Protein AF-A0A9X4D2X8-F1 (afdb_monomer_lite)

Foldseek 3Di:
DDVCVLCVVVVVLVVCLVVVCVVVVVVDDVVVVVVVVVVSVVVNVVVVVVVVVVVCVVVVLLVQLLVLLVQLLVLLVLLCLVVQLLVLVLVLLCCVLPPPHVVCNVVSVVSNVVSVVSNVVSVVSNVVSLVSNLVSCPPPPLNVLSVVLVVLVVVLVVLVVVLVVCCVPPSDDSVVSVVSSVVSVVSVVVSSVSSNVSSVVVSVVSVVVVPD

Secondary structure (DSSP, 8-state):
--HHHHHHHHHHHHHHHHHHHHHHHTTT-HHHHHHHHHHHHHHHHHHHHHHHHHHHHHHHHHHHHHHHHHHHHHHHHHGGGHHHHHHHHHHHHHHHH-SS-GGGHHHHHHHHHHHHHHHHHHHHHHHHHHHHHHHHHTTSGGGHHHHHHHHHHHHHHHHHHHHHHHHHHH---HHHHHHHHHHHHHHHHHHHHHHHHHHHHHHHHHHHGGG-

Sequence (212 aa):
MKLDFVYGVGCTLLFAVGVLISPVLIKGDSSAFFNAIGSIANVATAVVAFAALRAWKPQFRQAKLSSALDELAVAADELKVIKKHLPDMYNYYRSKFGKDDRGLLAEHEGKFLESGSQWHEAYARYSQALKTVRIYLSGCQEAERLDSLEDIMRIYLIENVGFLNVVDSNSPGSAEVGLLLGEMNVKLRGALKDINEAILELRESAASFKLR

pLDDT: mean 72.77, std 11.76, range [37.66, 91.88]

Radius of gyration: 31.27 Å; chains: 1; bounding box: 66×30×92 Å

Organism: NCBI:txid2219225

Structure (mmCIF, N/CA/C/O backbone):
data_AF-A0A9X4D2X8-F1
#
_entry.id   AF-A0A9X4D2X8-F1
#
loop_
_atom_site.group_PDB
_atom_site.id
_atom_site.type_symbol
_atom_site.label_atom_id
_atom_site.label_alt_id
_atom_site.label_comp_id
_atom_site.label_asym_id
_atom_site.label_entity_id
_atom_site.label_seq_id
_atom_site.pdbx_PDB_ins_code
_atom_site.Cartn_x
_atom_site.Cartn_y
_atom_site.Cartn_z
_atom_site.occupancy
_atom_site.B_iso_or_equiv
_atom_site.auth_seq_id
_atom_site.auth_comp_id
_atom_site.auth_asym_id
_atom_site.auth_atom_id
_atom_site.pdbx_PDB_model_num
ATOM 1 N N . MET A 1 1 ? 20.381 8.779 -25.350 1.00 47.88 1 MET A N 1
ATOM 2 C CA . MET A 1 1 ? 21.555 8.212 -26.053 1.00 47.88 1 MET A CA 1
ATOM 3 C C . MET A 1 1 ? 21.442 8.683 -27.494 1.00 47.88 1 MET A C 1
ATOM 5 O O . MET A 1 1 ? 20.450 8.358 -28.129 1.00 47.88 1 MET A O 1
ATOM 9 N N . LYS A 1 2 ? 22.303 9.616 -27.916 1.00 44.50 2 LYS A N 1
ATOM 10 C CA . LYS A 1 2 ? 22.079 10.438 -29.118 1.00 44.50 2 LYS A CA 1
ATOM 11 C C . LYS A 1 2 ? 22.101 9.562 -30.376 1.00 44.50 2 LYS A C 1
ATOM 13 O O . LYS A 1 2 ? 22.954 8.678 -30.458 1.00 44.50 2 LYS A O 1
ATOM 18 N N . LEU A 1 3 ? 21.189 9.806 -31.326 1.00 51.25 3 LEU A N 1
ATOM 19 C CA . LEU A 1 3 ? 21.165 9.150 -32.647 1.00 51.25 3 LEU A CA 1
ATOM 20 C C . LEU A 1 3 ? 22.562 9.118 -33.294 1.00 51.25 3 LEU A C 1
ATOM 22 O O . LEU A 1 3 ? 22.907 8.157 -33.974 1.00 51.25 3 LEU A O 1
ATOM 26 N N . ASP A 1 4 ? 23.384 10.119 -32.988 1.00 50.78 4 ASP A N 1
ATOM 27 C CA . ASP A 1 4 ? 24.793 10.262 -33.351 1.00 50.78 4 ASP A CA 1
ATOM 28 C C . ASP A 1 4 ? 25.651 9.017 -33.067 1.00 50.78 4 ASP A C 1
ATOM 30 O O . ASP A 1 4 ? 26.561 8.723 -33.833 1.00 50.78 4 ASP A O 1
ATOM 34 N N . PHE A 1 5 ? 25.370 8.248 -32.006 1.00 61.31 5 PHE A N 1
ATOM 35 C CA . PHE A 1 5 ? 26.117 7.017 -31.711 1.00 61.31 5 PHE A CA 1
ATOM 36 C C . PHE A 1 5 ? 25.729 5.875 -32.655 1.00 61.31 5 PHE A C 1
ATOM 38 O O . PHE A 1 5 ? 26.594 5.138 -33.118 1.00 61.31 5 PHE A O 1
ATOM 45 N N . VAL A 1 6 ? 24.439 5.739 -32.972 1.00 57.66 6 VAL A N 1
ATOM 46 C CA . VAL A 1 6 ? 23.944 4.710 -33.900 1.00 57.66 6 VAL A CA 1
ATOM 47 C C . VAL A 1 6 ? 24.392 5.031 -35.325 1.00 57.66 6 VAL A C 1
ATOM 49 O O . VAL A 1 6 ? 24.893 4.144 -36.014 1.00 57.66 6 VAL A O 1
ATOM 52 N N . TYR A 1 7 ? 24.311 6.300 -35.737 1.00 58.56 7 TYR A N 1
ATOM 53 C CA . TYR A 1 7 ? 24.872 6.753 -37.010 1.00 58.56 7 TYR A CA 1
ATOM 54 C C . TYR A 1 7 ? 26.395 6.627 -37.038 1.00 58.56 7 TYR A C 1
ATOM 56 O O . TYR A 1 7 ? 26.940 6.154 -38.025 1.00 58.56 7 TYR A O 1
ATOM 64 N N . GLY A 1 8 ? 27.088 6.968 -35.950 1.00 66.75 8 GLY A N 1
ATOM 65 C CA . GLY A 1 8 ? 28.540 6.836 -35.848 1.00 66.75 8 GLY A CA 1
ATOM 66 C C . GLY A 1 8 ? 29.003 5.389 -35.997 1.00 66.75 8 GLY A C 1
ATOM 67 O O . GLY A 1 8 ? 29.854 5.096 -36.834 1.00 66.75 8 GLY A O 1
ATOM 68 N N . VAL A 1 9 ? 28.402 4.459 -35.251 1.00 67.00 9 VAL A N 1
ATOM 69 C CA . VAL A 1 9 ? 28.716 3.025 -35.347 1.00 67.00 9 VAL A CA 1
ATOM 70 C C . VAL A 1 9 ? 28.330 2.469 -36.721 1.00 67.00 9 VAL A C 1
ATOM 72 O O . VAL A 1 9 ? 29.133 1.762 -37.328 1.00 67.00 9 VAL A O 1
ATOM 75 N N . GLY A 1 10 ? 27.161 2.838 -37.255 1.00 62.75 10 GLY A N 1
ATOM 76 C CA . GLY A 1 10 ? 26.711 2.421 -38.586 1.00 62.75 10 GLY A CA 1
ATOM 77 C C . GLY A 1 10 ? 27.634 2.902 -39.711 1.00 62.75 10 GLY A C 1
ATOM 78 O O . GLY A 1 10 ? 28.065 2.101 -40.538 1.00 62.75 10 GLY A O 1
ATOM 79 N N . CYS A 1 11 ? 28.010 4.182 -39.710 1.00 62.44 11 CYS A N 1
ATOM 80 C CA . CYS A 1 11 ? 28.906 4.766 -40.709 1.00 62.44 11 CYS A CA 1
ATOM 81 C C . CYS A 1 11 ? 30.330 4.203 -40.610 1.00 62.44 11 CYS A C 1
ATOM 83 O O . CYS A 1 11 ? 30.951 3.940 -41.637 1.00 62.44 11 CYS A O 1
ATOM 85 N N . THR A 1 12 ? 30.842 3.963 -39.398 1.00 63.66 12 THR A N 1
ATOM 86 C CA . THR A 1 12 ? 32.190 3.398 -39.204 1.00 63.66 12 THR A CA 1
ATOM 87 C C . THR A 1 12 ? 32.257 1.937 -39.661 1.00 63.66 12 THR A C 1
ATOM 89 O O . THR A 1 12 ? 33.236 1.533 -40.287 1.00 63.66 12 THR A O 1
ATOM 92 N N . LEU A 1 13 ? 31.195 1.155 -39.426 1.00 63.09 13 LEU A N 1
ATOM 93 C CA . LEU A 1 13 ? 31.070 -0.215 -39.935 1.00 63.09 13 LEU A CA 1
ATOM 94 C C . LEU A 1 13 ? 30.976 -0.244 -41.466 1.00 63.09 13 LEU A C 1
ATOM 96 O O . LEU A 1 13 ? 31.694 -1.015 -42.097 1.00 63.09 13 LEU A O 1
ATOM 100 N N . LEU A 1 14 ? 30.159 0.624 -42.073 1.00 61.44 14 LEU A N 1
ATOM 101 C CA . LEU A 1 14 ? 30.054 0.734 -43.535 1.00 61.44 14 LEU A CA 1
ATOM 102 C C . LEU A 1 14 ? 31.378 1.167 -44.183 1.00 61.44 14 LEU A C 1
ATOM 104 O O . LEU A 1 14 ? 31.751 0.651 -45.237 1.00 61.44 14 LEU A O 1
ATOM 108 N N . PHE A 1 15 ? 32.122 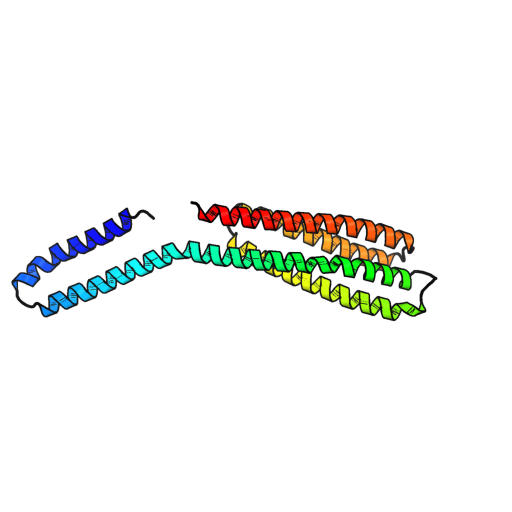2.068 -43.538 1.00 61.91 15 PHE A N 1
ATOM 109 C CA . PHE A 1 15 ? 33.435 2.502 -44.011 1.00 61.91 15 PHE A CA 1
ATOM 110 C C . PHE A 1 15 ? 34.484 1.382 -43.918 1.00 61.91 15 PHE A C 1
ATOM 112 O O . PHE A 1 15 ? 35.192 1.123 -44.890 1.00 61.91 15 PHE A O 1
ATOM 119 N N . ALA A 1 16 ? 34.546 0.657 -42.796 1.00 62.19 16 ALA A N 1
ATOM 120 C CA . ALA A 1 16 ? 35.452 -0.484 -42.632 1.00 62.19 16 ALA A CA 1
ATOM 121 C C . ALA A 1 16 ? 35.180 -1.598 -43.662 1.00 62.19 16 ALA A C 1
ATOM 123 O O . ALA A 1 16 ? 36.117 -2.199 -44.182 1.00 62.19 16 ALA A O 1
ATOM 124 N N . VAL A 1 17 ? 33.909 -1.818 -44.013 1.00 57.81 17 VAL A N 1
ATOM 125 C CA . VAL A 1 17 ? 33.464 -2.737 -45.075 1.00 57.81 17 VAL A CA 1
ATOM 126 C C . VAL A 1 17 ? 33.971 -2.289 -46.448 1.00 57.81 17 VAL A C 1
ATOM 128 O O . VAL A 1 17 ? 34.570 -3.089 -47.162 1.00 57.81 17 VAL A O 1
ATOM 131 N N . GLY A 1 18 ? 33.808 -1.013 -46.811 1.00 56.59 18 GLY A N 1
ATOM 132 C CA . GLY A 1 18 ? 34.301 -0.492 -48.094 1.00 56.59 18 GLY A CA 1
ATOM 133 C C . GLY A 1 18 ? 35.824 -0.595 -48.244 1.00 56.59 18 GLY A C 1
ATOM 134 O O . GLY A 1 18 ? 36.330 -0.948 -49.314 1.00 56.59 18 GLY A O 1
ATOM 135 N N . VAL A 1 19 ? 36.559 -0.355 -47.154 1.00 61.34 19 VAL A N 1
ATOM 136 C CA . VAL A 1 19 ? 38.029 -0.374 -47.143 1.00 61.34 19 VAL A CA 1
ATOM 137 C C . VAL A 1 19 ? 38.593 -1.800 -47.138 1.00 61.34 19 VAL A C 1
ATOM 139 O O . VAL A 1 19 ? 39.524 -2.084 -47.889 1.00 61.34 19 VAL A O 1
ATOM 142 N N . LEU A 1 20 ? 38.026 -2.722 -46.350 1.00 57.72 20 LEU A N 1
ATOM 143 C CA . LEU A 1 20 ? 38.531 -4.099 -46.240 1.00 57.72 20 LEU A CA 1
ATOM 144 C C . LEU A 1 20 ? 38.141 -4.998 -47.424 1.00 57.72 20 LEU A C 1
ATOM 146 O O . LEU A 1 20 ? 38.827 -5.985 -47.684 1.00 57.72 20 LEU A O 1
ATOM 150 N N . ILE A 1 21 ? 37.067 -4.674 -48.152 1.00 51.75 21 ILE A N 1
ATOM 151 C CA . ILE A 1 21 ? 36.516 -5.534 -49.217 1.00 51.75 21 ILE A CA 1
ATOM 152 C C . ILE A 1 21 ? 36.971 -5.111 -50.626 1.00 51.75 21 ILE A C 1
ATOM 154 O O . ILE A 1 21 ? 36.935 -5.922 -51.556 1.00 51.75 21 ILE A O 1
ATOM 158 N N . SER A 1 22 ? 37.501 -3.893 -50.783 1.00 56.78 22 SER A N 1
ATOM 159 C CA . SER A 1 22 ? 38.081 -3.414 -52.049 1.00 56.78 22 SER A CA 1
ATOM 160 C C . SER A 1 22 ? 39.138 -4.361 -52.659 1.00 56.78 22 SER A C 1
ATOM 162 O O . SER A 1 22 ? 39.112 -4.557 -53.872 1.00 56.78 22 SER A O 1
ATOM 164 N N . PRO A 1 23 ? 40.016 -5.035 -51.886 1.00 55.84 23 PRO A N 1
ATOM 165 C CA . PRO A 1 23 ? 40.979 -5.990 -52.449 1.00 55.84 23 PRO A CA 1
ATOM 166 C C . PRO A 1 23 ? 40.384 -7.365 -52.811 1.00 55.84 23 PRO A C 1
ATOM 168 O O . PRO A 1 23 ? 40.982 -8.098 -53.599 1.00 55.84 23 PRO A O 1
ATOM 171 N N . VAL A 1 24 ? 39.234 -7.742 -52.234 1.00 55.06 24 VAL A N 1
ATOM 172 C CA . VAL A 1 24 ? 38.617 -9.079 -52.383 1.00 55.06 24 VAL A CA 1
ATOM 173 C C . VAL A 1 24 ? 37.686 -9.137 -53.598 1.00 55.06 24 VAL A C 1
ATOM 175 O O . VAL A 1 24 ? 37.694 -10.126 -54.328 1.00 55.06 24 VAL A O 1
ATOM 178 N N . LEU A 1 25 ? 36.962 -8.049 -53.890 1.00 51.66 25 LEU A N 1
ATOM 179 C CA . LEU A 1 25 ? 36.113 -7.929 -55.087 1.00 51.66 25 LEU A CA 1
ATOM 180 C C . LEU A 1 25 ? 36.908 -7.997 -56.403 1.00 51.66 25 LEU A C 1
ATOM 182 O O . LEU A 1 25 ? 36.378 -8.441 -57.416 1.00 51.66 25 LEU A O 1
ATOM 186 N N . ILE A 1 26 ? 38.193 -7.628 -56.379 1.00 55.66 26 ILE A N 1
ATOM 187 C CA . ILE A 1 26 ? 39.085 -7.688 -57.549 1.00 55.66 26 ILE A CA 1
ATOM 188 C C . ILE A 1 26 ? 39.451 -9.145 -57.910 1.00 55.66 26 ILE A C 1
ATOM 190 O O . ILE A 1 26 ? 39.826 -9.416 -59.048 1.00 55.66 26 ILE A O 1
ATOM 194 N N . LYS A 1 27 ? 39.314 -10.105 -56.978 1.00 56.19 27 LYS A N 1
ATOM 195 C CA . LYS A 1 27 ? 39.704 -11.518 -57.174 1.00 56.19 27 LYS A CA 1
ATOM 196 C C . LYS A 1 27 ? 38.552 -12.491 -57.474 1.00 56.19 27 LYS A C 1
ATOM 198 O O . LYS A 1 27 ? 38.819 -13.668 -57.689 1.00 56.19 27 LYS A O 1
ATOM 203 N N . GLY A 1 28 ? 37.310 -12.011 -57.583 1.00 54.09 28 GLY A N 1
ATOM 204 C CA . GLY A 1 28 ? 36.260 -12.709 -58.340 1.00 54.09 28 GLY A CA 1
ATOM 205 C C . GLY A 1 28 ? 35.416 -13.773 -57.624 1.00 54.09 28 GLY A C 1
ATOM 206 O O . GLY A 1 28 ? 34.723 -14.511 -58.317 1.00 54.09 28 GLY A O 1
ATOM 207 N N . ASP A 1 29 ? 35.400 -13.852 -56.289 1.00 62.28 29 ASP A N 1
ATOM 208 C CA . ASP A 1 29 ? 34.481 -14.759 -55.575 1.00 62.28 29 ASP A CA 1
ATOM 209 C C . ASP A 1 29 ? 33.342 -13.992 -54.880 1.00 62.28 29 ASP A C 1
ATOM 211 O O . ASP A 1 29 ? 33.463 -13.477 -53.765 1.00 62.28 29 ASP A O 1
ATOM 215 N N . SER A 1 30 ? 32.213 -13.887 -55.581 1.00 60.19 30 SER A N 1
ATOM 216 C CA . SER A 1 30 ? 31.008 -13.179 -55.134 1.00 60.19 30 SER A CA 1
ATOM 217 C C . SER A 1 30 ? 30.271 -13.899 -53.998 1.00 60.19 30 SER A C 1
ATOM 219 O O . SER A 1 30 ? 29.538 -13.263 -53.241 1.00 60.19 30 SER A O 1
ATOM 221 N N . SER A 1 31 ? 30.487 -15.204 -53.819 1.00 61.59 31 SER A N 1
ATOM 222 C CA . SER A 1 31 ? 29.837 -15.987 -52.761 1.00 61.59 31 SER A CA 1
ATOM 223 C C . SER A 1 31 ? 30.393 -15.646 -51.371 1.00 61.59 31 SER A C 1
ATOM 225 O O . SER A 1 31 ? 29.637 -15.428 -50.420 1.00 61.59 31 SER A O 1
ATOM 227 N N . ALA A 1 32 ? 31.716 -15.484 -51.269 1.00 59.91 32 ALA A N 1
ATOM 228 C CA . ALA A 1 32 ? 32.394 -15.019 -50.062 1.00 59.91 32 ALA A CA 1
ATOM 229 C C . ALA A 1 32 ? 31.979 -13.584 -49.692 1.00 59.91 32 ALA A C 1
ATOM 231 O O . ALA A 1 32 ? 31.838 -13.260 -48.512 1.00 59.91 32 ALA A O 1
ATOM 232 N N . PHE A 1 33 ? 31.709 -12.747 -50.698 1.00 62.38 33 PHE A N 1
ATOM 233 C CA . PHE A 1 33 ? 31.221 -11.379 -50.527 1.00 62.38 33 PHE A CA 1
ATOM 234 C C . PHE A 1 33 ? 29.827 -11.327 -49.883 1.00 62.38 33 PHE A C 1
ATOM 236 O O . PHE A 1 33 ? 29.647 -10.648 -48.870 1.00 62.38 33 PHE A O 1
ATOM 243 N N . PHE A 1 34 ? 28.855 -12.083 -50.404 1.00 61.38 34 PHE A N 1
ATOM 244 C CA . PHE A 1 34 ? 27.507 -12.120 -49.822 1.00 61.38 34 PHE A CA 1
ATOM 245 C C . PHE A 1 34 ? 27.490 -12.737 -48.415 1.00 61.38 34 PHE A C 1
ATOM 247 O O . PHE A 1 34 ? 26.772 -12.242 -47.546 1.00 61.38 34 PHE A O 1
ATOM 254 N N . ASN A 1 35 ? 28.331 -13.741 -48.145 1.00 61.78 35 ASN A N 1
ATOM 255 C CA . ASN A 1 35 ? 28.470 -14.321 -46.804 1.00 61.78 35 ASN A CA 1
ATOM 256 C C . ASN A 1 35 ? 29.119 -13.358 -45.797 1.00 61.78 35 ASN A C 1
ATOM 258 O O . ASN A 1 35 ? 28.689 -13.293 -44.640 1.00 61.78 35 ASN A O 1
ATOM 262 N N . ALA A 1 36 ? 30.117 -12.576 -46.220 1.00 62.00 36 ALA A N 1
ATOM 263 C CA . ALA A 1 36 ? 30.729 -11.545 -45.383 1.00 62.00 36 ALA A CA 1
ATOM 264 C C . ALA A 1 36 ? 29.730 -10.422 -45.059 1.00 62.00 36 ALA A C 1
ATOM 266 O O . ALA A 1 36 ? 29.603 -10.030 -43.899 1.00 62.00 36 ALA A O 1
ATOM 267 N N . ILE A 1 37 ? 28.955 -9.964 -46.049 1.00 64.12 37 ILE A N 1
ATOM 268 C CA . ILE A 1 37 ? 27.889 -8.973 -45.840 1.00 64.12 37 ILE A CA 1
ATOM 269 C C . ILE A 1 37 ? 26.802 -9.521 -44.913 1.00 64.12 37 ILE A C 1
ATOM 271 O O . ILE A 1 37 ? 26.410 -8.828 -43.978 1.00 64.12 37 ILE A O 1
ATOM 275 N N . GLY A 1 38 ? 26.347 -10.761 -45.114 1.00 57.78 38 GLY A N 1
ATOM 276 C CA . GLY A 1 38 ? 25.350 -11.399 -44.250 1.00 57.78 38 GLY A CA 1
ATOM 277 C C . GLY A 1 38 ? 25.824 -11.544 -42.800 1.00 57.78 38 GLY A C 1
ATOM 278 O O . GLY A 1 38 ? 25.078 -11.259 -41.864 1.00 57.78 38 GLY A O 1
ATOM 279 N N . SER A 1 39 ? 27.095 -11.903 -42.600 1.00 63.12 39 SER A N 1
ATOM 280 C CA . SER A 1 39 ? 27.694 -12.008 -41.262 1.00 63.12 39 SER A CA 1
ATOM 281 C C . SER A 1 39 ? 27.778 -10.648 -40.564 1.00 63.12 39 SER A C 1
ATOM 283 O O . SER A 1 39 ? 27.469 -10.536 -39.379 1.00 63.12 39 SER A O 1
ATOM 285 N N . ILE A 1 40 ? 28.131 -9.591 -41.298 1.00 63.00 40 ILE A N 1
ATOM 286 C CA . ILE A 1 40 ? 28.220 -8.225 -40.765 1.00 63.00 40 ILE A CA 1
ATOM 287 C C . ILE A 1 40 ? 26.832 -7.636 -40.507 1.00 63.00 40 ILE A C 1
ATOM 289 O O . ILE A 1 40 ? 26.635 -6.979 -39.486 1.00 63.00 40 ILE A O 1
ATOM 293 N N . ALA A 1 41 ? 25.856 -7.920 -41.372 1.00 64.44 41 ALA A N 1
ATOM 294 C CA . ALA A 1 41 ? 24.462 -7.560 -41.151 1.00 64.44 41 ALA A CA 1
ATOM 295 C C . ALA A 1 41 ? 23.944 -8.185 -39.849 1.00 64.44 41 ALA A C 1
ATOM 297 O O . ALA A 1 41 ? 23.393 -7.470 -39.021 1.00 64.44 41 ALA A O 1
ATOM 298 N N . ASN A 1 42 ? 24.227 -9.466 -39.595 1.00 64.19 42 ASN A N 1
ATOM 299 C CA . ASN A 1 42 ? 23.854 -10.127 -38.340 1.00 64.19 42 ASN A CA 1
ATOM 300 C C . ASN A 1 42 ? 24.510 -9.483 -37.106 1.00 64.19 42 ASN A C 1
ATOM 302 O O . ASN A 1 42 ? 23.842 -9.289 -36.089 1.00 64.19 42 ASN A O 1
ATOM 306 N N . VAL A 1 43 ? 25.791 -9.104 -37.185 1.00 68.06 43 VAL A N 1
ATOM 307 C CA . VAL A 1 43 ? 26.481 -8.392 -36.092 1.00 68.06 43 VAL A CA 1
ATOM 308 C C . VAL A 1 43 ? 25.874 -7.004 -35.870 1.00 68.06 43 VAL A C 1
ATOM 310 O O . VAL A 1 43 ? 25.621 -6.620 -34.728 1.00 68.06 43 VAL A O 1
ATOM 313 N N . ALA A 1 44 ? 25.572 -6.264 -36.939 1.00 63.19 44 ALA A N 1
ATOM 314 C CA . ALA A 1 44 ? 24.914 -4.965 -36.852 1.00 63.19 44 ALA A CA 1
ATOM 315 C C . ALA A 1 44 ? 23.510 -5.085 -36.237 1.00 63.19 44 ALA A C 1
ATOM 317 O O . ALA A 1 44 ? 23.174 -4.328 -35.326 1.00 63.19 44 ALA A O 1
ATOM 318 N N . THR A 1 45 ? 22.717 -6.077 -36.651 1.00 65.62 45 THR A N 1
ATOM 319 C CA . THR A 1 45 ? 21.404 -6.370 -36.065 1.00 65.62 45 THR A CA 1
ATOM 320 C C . THR A 1 45 ? 21.520 -6.740 -34.588 1.00 65.62 45 THR A C 1
ATOM 322 O O . THR A 1 45 ? 20.716 -6.268 -33.791 1.00 65.62 45 THR A O 1
ATOM 325 N N . ALA A 1 46 ? 22.540 -7.505 -34.186 1.00 65.06 46 ALA A N 1
ATOM 326 C CA . ALA A 1 46 ? 22.778 -7.839 -32.782 1.00 65.06 46 ALA A CA 1
ATOM 327 C C . ALA A 1 46 ? 23.131 -6.601 -31.935 1.00 65.06 46 ALA A C 1
ATOM 329 O O . ALA A 1 46 ? 22.614 -6.440 -30.829 1.00 65.06 46 ALA A O 1
ATOM 330 N N . VAL A 1 47 ? 23.955 -5.686 -32.458 1.00 68.62 47 VAL A N 1
ATOM 331 C CA . VAL A 1 47 ? 24.298 -4.422 -31.782 1.00 68.62 47 VAL A CA 1
ATOM 332 C C . VAL A 1 47 ? 23.081 -3.501 -31.677 1.00 68.62 47 VAL A C 1
ATOM 334 O O . VAL A 1 47 ? 22.843 -2.921 -30.616 1.00 68.62 47 VAL A O 1
ATOM 337 N N . VAL A 1 48 ? 22.276 -3.395 -32.738 1.00 69.19 48 VAL A N 1
ATOM 338 C CA . VAL A 1 48 ? 21.025 -2.621 -32.733 1.00 69.19 48 VAL A CA 1
ATOM 339 C C . VAL A 1 48 ? 20.010 -3.233 -31.771 1.00 69.19 48 VAL A C 1
ATOM 341 O O . VAL A 1 48 ? 19.405 -2.498 -30.999 1.00 69.19 48 VAL A O 1
ATOM 344 N N . ALA A 1 49 ? 19.868 -4.560 -31.740 1.00 67.69 49 ALA A N 1
ATOM 345 C CA . ALA A 1 49 ? 19.006 -5.253 -30.786 1.00 67.69 49 ALA A CA 1
ATOM 346 C C . ALA A 1 49 ? 19.465 -5.008 -29.343 1.00 67.69 49 ALA A C 1
ATOM 348 O O . ALA A 1 49 ? 18.649 -4.700 -28.479 1.00 67.69 49 ALA A O 1
ATOM 349 N N . PHE A 1 50 ? 20.772 -5.056 -29.076 1.00 71.12 50 PHE A N 1
ATOM 350 C CA . PHE A 1 50 ? 21.316 -4.743 -27.757 1.00 71.12 50 PHE A CA 1
ATOM 351 C C . PHE A 1 50 ? 21.076 -3.278 -27.360 1.00 71.12 50 PHE A C 1
ATOM 353 O O . PHE A 1 50 ? 20.692 -2.994 -26.224 1.00 71.12 50 PHE A O 1
ATOM 360 N N . ALA A 1 51 ? 21.254 -2.340 -28.294 1.00 66.56 51 ALA A N 1
ATOM 361 C CA . ALA A 1 51 ? 20.961 -0.926 -28.076 1.00 66.56 51 ALA A CA 1
ATOM 362 C C . ALA A 1 51 ? 19.461 -0.685 -27.832 1.00 66.56 51 ALA A C 1
ATOM 364 O O . ALA A 1 51 ? 19.108 0.044 -26.905 1.00 66.56 51 ALA A O 1
ATOM 365 N N . ALA A 1 52 ? 18.588 -1.344 -28.598 1.00 66.31 52 ALA A N 1
ATOM 366 C CA . ALA A 1 52 ? 17.139 -1.303 -28.427 1.00 66.31 52 ALA A CA 1
ATOM 367 C C . ALA A 1 52 ? 16.718 -1.878 -27.067 1.00 66.31 52 ALA A C 1
ATOM 369 O O . ALA A 1 52 ? 15.977 -1.228 -26.337 1.00 66.31 52 ALA A O 1
ATOM 370 N N . LEU A 1 53 ? 17.272 -3.023 -26.651 1.00 68.62 53 LEU A N 1
ATOM 371 C CA . LEU A 1 53 ? 17.042 -3.603 -25.321 1.00 68.62 53 LEU A CA 1
ATOM 372 C C . LEU A 1 53 ? 17.488 -2.656 -24.198 1.00 68.62 53 LEU A C 1
ATOM 374 O O . LEU A 1 53 ? 16.790 -2.503 -23.192 1.00 68.62 53 LEU A O 1
ATOM 378 N N . ARG A 1 54 ? 18.623 -1.967 -24.372 1.00 67.44 54 ARG A N 1
ATOM 379 C CA . ARG A 1 54 ? 19.081 -0.934 -23.430 1.00 67.44 54 ARG A CA 1
ATOM 380 C C . ARG A 1 54 ? 18.141 0.269 -23.384 1.00 67.44 54 ARG A C 1
ATOM 382 O O . ARG A 1 54 ? 17.896 0.783 -22.295 1.00 67.44 54 ARG A O 1
ATOM 389 N N . ALA A 1 55 ? 17.614 0.696 -24.529 1.00 67.31 55 ALA A N 1
ATOM 390 C CA . ALA A 1 55 ? 16.661 1.798 -24.637 1.00 67.31 55 ALA A CA 1
ATOM 391 C C . ALA A 1 55 ? 15.262 1.437 -24.108 1.00 67.31 55 ALA A C 1
ATOM 393 O O . ALA A 1 55 ? 14.546 2.318 -23.643 1.00 67.31 55 ALA A O 1
ATOM 394 N N . TRP A 1 56 ? 14.884 0.156 -24.126 1.00 67.00 56 TRP A N 1
ATOM 395 C CA . TRP A 1 56 ? 13.609 -0.337 -23.595 1.00 67.00 56 TRP A CA 1
ATOM 396 C C . TRP A 1 56 ? 13.639 -0.620 -22.093 1.00 67.00 56 TRP A C 1
ATOM 398 O O . TRP A 1 56 ? 12.597 -0.587 -21.441 1.00 67.00 56 TRP A O 1
ATOM 408 N N . LYS A 1 57 ? 14.817 -0.852 -21.498 1.00 70.44 57 LYS A N 1
ATOM 409 C CA . LYS A 1 57 ? 14.963 -1.085 -20.049 1.00 70.44 57 LYS A CA 1
ATOM 410 C C . LYS A 1 57 ? 14.246 -0.033 -19.170 1.00 70.44 57 LYS A C 1
ATOM 412 O O . LYS A 1 57 ? 13.580 -0.444 -18.218 1.00 70.44 57 LYS A O 1
ATOM 417 N N . PRO A 1 58 ? 14.311 1.286 -19.452 1.00 68.31 58 PRO A N 1
ATOM 418 C CA . PRO A 1 58 ? 13.550 2.299 -18.717 1.00 68.31 58 PRO A CA 1
ATOM 419 C C . PRO A 1 58 ? 12.032 2.152 -18.880 1.00 68.31 58 PRO A C 1
ATOM 421 O O . PRO A 1 58 ? 11.308 2.286 -17.899 1.00 68.31 58 PRO A O 1
ATOM 424 N N . GLN A 1 59 ? 11.553 1.812 -20.081 1.00 69.12 59 GLN A N 1
ATOM 425 C CA . GLN A 1 59 ? 10.125 1.616 -20.362 1.00 69.12 59 GLN A CA 1
ATOM 426 C C . GLN A 1 59 ? 9.571 0.399 -19.607 1.00 69.12 59 GLN A C 1
ATOM 428 O O . GLN A 1 59 ? 8.511 0.484 -18.989 1.00 69.12 59 GLN A O 1
ATOM 433 N N . PHE A 1 60 ? 10.321 -0.709 -19.561 1.00 73.12 60 PHE A N 1
ATOM 434 C CA . PHE A 1 60 ? 9.954 -1.876 -18.752 1.00 73.12 60 PHE A CA 1
ATOM 435 C C . PHE A 1 60 ? 9.972 -1.574 -17.250 1.00 73.12 60 PHE A C 1
ATOM 437 O O . PHE A 1 60 ? 9.075 -2.016 -16.532 1.00 73.12 60 PHE A O 1
ATOM 444 N N . ARG A 1 61 ? 10.952 -0.796 -16.767 1.00 76.94 61 ARG A N 1
ATOM 445 C CA . ARG A 1 61 ? 10.996 -0.356 -15.363 1.00 76.94 61 ARG A CA 1
ATOM 446 C C . ARG A 1 61 ? 9.784 0.513 -15.017 1.00 76.94 61 ARG A C 1
ATOM 448 O O . ARG A 1 61 ? 9.185 0.291 -13.974 1.00 76.94 61 ARG A O 1
ATOM 455 N N . GLN A 1 62 ? 9.394 1.446 -15.886 1.00 76.56 62 GLN A N 1
ATOM 456 C CA . GLN A 1 62 ? 8.209 2.288 -15.685 1.00 76.56 62 GLN A CA 1
ATOM 457 C C . GLN A 1 62 ? 6.907 1.481 -15.704 1.00 76.56 62 GLN A C 1
ATOM 459 O O . GLN A 1 62 ? 6.064 1.675 -14.835 1.00 76.56 62 GLN A O 1
ATOM 464 N N . ALA A 1 63 ? 6.749 0.546 -16.646 1.00 79.06 63 ALA A N 1
ATOM 465 C CA . ALA A 1 63 ? 5.573 -0.324 -16.692 1.00 79.06 63 ALA A CA 1
ATOM 466 C C . ALA A 1 63 ? 5.443 -1.167 -15.411 1.00 79.06 63 ALA A C 1
ATOM 468 O O . ALA A 1 63 ? 4.355 -1.294 -14.852 1.00 79.06 63 ALA A O 1
ATOM 469 N N . LYS A 1 64 ? 6.565 -1.692 -14.903 1.00 84.56 64 LYS A N 1
ATOM 470 C CA . LYS A 1 64 ? 6.602 -2.436 -13.638 1.00 84.56 64 LYS A CA 1
ATOM 471 C C . LYS A 1 64 ? 6.353 -1.553 -12.415 1.00 84.56 64 LYS A C 1
ATOM 473 O O . LYS A 1 64 ? 5.632 -1.982 -11.523 1.00 84.56 64 LYS A O 1
ATOM 478 N N . LEU A 1 65 ? 6.879 -0.327 -12.395 1.00 84.38 65 LEU A N 1
ATOM 479 C CA . LEU A 1 65 ? 6.593 0.647 -11.338 1.00 84.38 65 LEU A CA 1
ATOM 480 C C . LEU A 1 65 ? 5.104 1.015 -11.305 1.00 84.38 65 LEU A C 1
ATOM 482 O O . LEU A 1 65 ? 4.51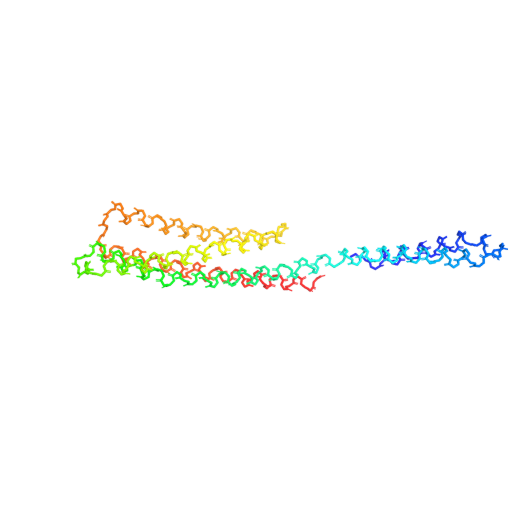4 1.028 -10.233 1.00 84.38 65 LEU A O 1
ATOM 486 N N . SER A 1 66 ? 4.489 1.260 -12.466 1.00 84.38 66 SER A N 1
ATOM 487 C CA . SER A 1 66 ? 3.051 1.539 -12.562 1.00 84.38 66 SER A CA 1
ATOM 488 C C . SER A 1 66 ? 2.229 0.383 -11.994 1.00 84.38 66 SER A C 1
ATOM 490 O O . SER A 1 66 ? 1.384 0.608 -11.139 1.00 84.38 66 SER A O 1
ATOM 492 N N . SER A 1 67 ? 2.539 -0.854 -12.399 1.00 87.19 67 SER A N 1
ATOM 493 C CA . SER A 1 67 ? 1.884 -2.057 -11.867 1.00 87.19 67 SER A CA 1
ATOM 494 C C . SER A 1 67 ? 2.039 -2.174 -10.347 1.00 87.19 67 SER A C 1
ATOM 496 O O . SER A 1 67 ? 1.080 -2.491 -9.656 1.00 87.19 67 SER A O 1
ATOM 498 N N . ALA A 1 68 ? 3.227 -1.881 -9.810 1.00 88.38 68 ALA A N 1
ATOM 499 C CA . ALA A 1 68 ? 3.470 -1.919 -8.370 1.00 88.38 68 ALA A CA 1
ATOM 500 C C . ALA A 1 68 ? 2.693 -0.824 -7.611 1.00 88.38 68 ALA A C 1
ATOM 502 O O . ALA A 1 68 ? 2.211 -1.065 -6.508 1.00 88.38 68 ALA A O 1
ATOM 503 N N . LEU A 1 69 ? 2.537 0.372 -8.193 1.00 87.56 69 LEU A N 1
ATOM 504 C CA . LEU A 1 69 ? 1.709 1.450 -7.632 1.00 87.56 69 LEU A CA 1
ATOM 505 C C . LEU A 1 69 ? 0.203 1.143 -7.717 1.00 87.56 69 LEU A C 1
ATOM 507 O O . LEU A 1 69 ? -0.579 1.647 -6.906 1.00 87.56 69 LEU A O 1
ATOM 511 N N . ASP A 1 70 ? -0.220 0.332 -8.686 1.00 89.19 70 ASP A N 1
ATOM 512 C CA . ASP A 1 70 ? -1.575 -0.221 -8.751 1.00 89.19 70 ASP A CA 1
ATOM 513 C C . ASP A 1 70 ? -1.823 -1.235 -7.640 1.00 89.19 70 ASP A C 1
ATOM 515 O O . ASP A 1 70 ? -2.787 -1.087 -6.889 1.00 89.19 70 ASP A O 1
ATOM 519 N N . GLU A 1 71 ? -0.903 -2.177 -7.448 1.00 90.56 71 GLU A N 1
ATOM 520 C CA . GLU A 1 71 ? -0.951 -3.125 -6.331 1.00 90.56 71 GLU A CA 1
ATOM 521 C C . GLU A 1 71 ? -0.948 -2.415 -4.967 1.00 90.56 71 GLU A C 1
ATOM 523 O O . GLU A 1 71 ? -1.730 -2.772 -4.087 1.00 90.56 71 GLU A O 1
ATOM 528 N N . LEU A 1 72 ? -0.130 -1.369 -4.796 1.00 89.44 72 LEU A N 1
ATOM 529 C CA . LEU A 1 72 ? -0.090 -0.583 -3.560 1.00 89.44 72 LEU A CA 1
ATOM 530 C C . LEU A 1 72 ? -1.407 0.152 -3.289 1.00 89.44 72 LEU A C 1
ATOM 532 O O . LEU A 1 72 ? -1.859 0.175 -2.148 1.00 89.44 72 LEU A O 1
ATOM 536 N N . ALA A 1 73 ? -2.040 0.728 -4.313 1.00 88.62 73 ALA A N 1
ATOM 537 C CA . ALA A 1 73 ? -3.326 1.403 -4.147 1.00 88.62 73 ALA A CA 1
ATOM 538 C C . ALA A 1 73 ? -4.443 0.425 -3.761 1.00 88.62 73 ALA A C 1
ATOM 540 O O . ALA A 1 73 ? -5.246 0.732 -2.884 1.00 88.62 73 ALA A O 1
ATOM 541 N N . VAL A 1 74 ? -4.468 -0.762 -4.376 1.00 91.88 74 VAL A N 1
ATOM 542 C CA . VAL A 1 74 ? -5.419 -1.822 -4.011 1.00 91.88 74 VAL A CA 1
ATOM 543 C C . VAL A 1 74 ? -5.191 -2.263 -2.566 1.00 91.88 74 VAL A C 1
ATOM 545 O O . VAL A 1 74 ? -6.133 -2.289 -1.780 1.00 91.88 74 VAL A O 1
ATOM 548 N N . ALA A 1 75 ? -3.944 -2.529 -2.177 1.00 89.56 75 ALA A N 1
ATOM 549 C CA . ALA A 1 75 ? -3.627 -2.943 -0.813 1.00 89.56 75 ALA A CA 1
ATOM 550 C C . ALA A 1 75 ? -3.926 -1.845 0.228 1.00 89.56 75 ALA A C 1
ATOM 552 O O . ALA A 1 75 ? -4.358 -2.144 1.340 1.00 89.56 75 ALA A O 1
ATOM 553 N N . ALA A 1 76 ? -3.746 -0.569 -0.124 1.00 87.19 76 ALA A N 1
ATOM 554 C CA . ALA A 1 76 ? -4.136 0.557 0.724 1.00 87.19 76 ALA A CA 1
ATOM 555 C C . ALA A 1 76 ? -5.663 0.670 0.882 1.00 87.19 76 ALA A C 1
ATOM 557 O O . ALA A 1 76 ? -6.144 1.051 1.950 1.00 87.19 76 ALA A O 1
ATOM 558 N N . ASP A 1 77 ? -6.436 0.314 -0.147 1.00 88.56 77 ASP A N 1
ATOM 559 C CA . ASP A 1 77 ? -7.897 0.258 -0.069 1.00 88.56 77 ASP A CA 1
ATOM 560 C C . ASP A 1 77 ? -8.376 -0.856 0.874 1.00 88.56 77 ASP A C 1
ATOM 562 O O . ASP A 1 77 ? -9.273 -0.632 1.691 1.00 88.56 77 ASP A O 1
ATOM 566 N N . GLU A 1 78 ? -7.719 -2.021 0.841 1.00 89.69 78 GLU A N 1
ATOM 567 C CA . GLU A 1 78 ? -8.009 -3.154 1.731 1.00 89.69 78 GLU A CA 1
ATOM 568 C C . GLU A 1 78 ? -7.851 -2.791 3.220 1.00 89.69 78 GLU A C 1
ATOM 570 O O . GLU A 1 78 ? -8.600 -3.295 4.063 1.00 89.69 78 GLU A O 1
ATOM 575 N N . LEU A 1 79 ? -6.975 -1.834 3.563 1.00 86.25 79 LEU A N 1
ATOM 576 C CA . LEU A 1 79 ? -6.832 -1.327 4.937 1.00 86.25 79 LEU A CA 1
ATOM 577 C C . LEU A 1 79 ? -8.129 -0.713 5.494 1.00 86.25 79 LEU A C 1
ATOM 579 O O . LEU A 1 79 ? -8.285 -0.585 6.709 1.00 86.25 79 LEU A O 1
ATOM 583 N N . LYS A 1 80 ? -9.116 -0.376 4.653 1.00 85.94 80 LYS A N 1
ATOM 584 C CA . LYS A 1 80 ? -10.434 0.093 5.114 1.00 85.94 80 LYS A CA 1
ATOM 585 C C . LYS A 1 80 ? -11.176 -0.940 5.966 1.00 85.94 80 LYS A C 1
ATOM 587 O O . LYS A 1 80 ? -12.103 -0.543 6.676 1.00 85.94 80 LYS A O 1
ATOM 592 N N . VAL A 1 81 ? -10.760 -2.212 5.972 1.00 86.50 81 VAL A N 1
ATOM 593 C CA . VAL A 1 81 ? -11.286 -3.246 6.881 1.00 86.50 81 VAL A CA 1
ATOM 594 C C . VAL A 1 81 ? -11.163 -2.863 8.363 1.00 86.50 81 VAL A C 1
ATOM 596 O O . VAL A 1 81 ? -11.989 -3.278 9.177 1.00 86.50 81 VAL A O 1
ATOM 599 N N . ILE A 1 82 ? -10.236 -1.962 8.713 1.00 82.69 82 ILE A N 1
ATOM 600 C CA . ILE A 1 82 ? -10.129 -1.383 10.061 1.00 82.69 82 ILE A CA 1
ATOM 601 C C . ILE A 1 82 ? -11.440 -0.742 10.545 1.00 82.69 82 ILE A C 1
ATOM 603 O O . ILE A 1 82 ? -11.740 -0.750 11.737 1.00 82.69 82 ILE A O 1
ATOM 607 N N . LYS A 1 83 ? -12.272 -0.234 9.621 1.00 82.69 83 LYS A N 1
ATOM 608 C CA . LYS A 1 83 ? -13.585 0.353 9.933 1.00 82.69 83 LYS A CA 1
ATOM 609 C C . LYS A 1 83 ? -14.583 -0.672 10.471 1.00 82.69 83 LYS A C 1
ATOM 611 O O . LYS A 1 83 ? -15.513 -0.270 11.162 1.00 82.69 83 LYS A O 1
ATOM 616 N N . LYS A 1 84 ? -14.404 -1.955 10.140 1.00 86.12 84 LYS A N 1
ATOM 617 C CA . LYS A 1 84 ? -15.164 -3.082 10.698 1.00 86.12 84 LYS A CA 1
ATOM 618 C C . LYS A 1 84 ? -14.514 -3.577 11.993 1.00 86.12 84 LYS A C 1
ATOM 620 O O . LYS A 1 84 ? -15.206 -3.768 12.985 1.00 86.12 84 LYS A O 1
ATOM 625 N N . HIS A 1 85 ? -13.184 -3.683 12.004 1.00 85.88 85 HIS A N 1
ATOM 626 C CA . HIS A 1 85 ? -12.443 -4.196 13.156 1.00 85.88 85 HIS A CA 1
ATOM 627 C C . HIS A 1 85 ? -12.579 -3.328 14.420 1.00 85.88 85 HIS A C 1
ATOM 629 O O . HIS A 1 85 ? -12.762 -3.866 15.506 1.00 85.88 85 HIS A O 1
ATOM 635 N N . LEU A 1 86 ? -12.550 -1.993 14.304 1.00 82.50 86 LEU A N 1
ATOM 636 C CA . LEU A 1 86 ? -12.674 -1.094 15.463 1.00 82.50 86 LEU A CA 1
ATOM 637 C C . LEU A 1 86 ? -14.013 -1.254 16.222 1.00 82.50 86 LEU A C 1
ATOM 639 O O . LEU A 1 86 ? -13.977 -1.402 17.445 1.00 82.50 86 LEU A O 1
ATOM 643 N N . PRO A 1 87 ? -15.190 -1.257 15.559 1.00 83.38 87 PRO A N 1
ATOM 644 C CA . PRO A 1 87 ? -16.457 -1.603 16.205 1.00 83.38 87 PRO A CA 1
ATOM 645 C C . PRO A 1 87 ? -16.482 -3.002 16.827 1.00 83.38 87 PRO A C 1
ATOM 647 O O . PRO A 1 87 ? -16.993 -3.156 17.934 1.00 83.38 87 PRO A O 1
ATOM 650 N N . ASP A 1 88 ? -15.930 -4.011 16.148 1.00 86.81 88 ASP A N 1
ATOM 651 C CA . ASP A 1 88 ? -15.894 -5.384 16.665 1.00 86.81 88 ASP A CA 1
ATOM 652 C C . ASP A 1 88 ? -15.029 -5.475 17.935 1.00 86.81 88 ASP A C 1
ATOM 654 O O . ASP A 1 88 ? -15.438 -6.084 18.924 1.00 86.81 88 ASP A O 1
ATOM 658 N N . MET A 1 89 ? -13.894 -4.770 17.955 1.00 83.31 89 MET A N 1
ATOM 659 C CA . MET A 1 89 ? -13.036 -4.606 19.130 1.00 83.31 89 MET A CA 1
ATOM 660 C C . MET A 1 89 ? -13.751 -3.872 20.273 1.00 83.31 89 MET A C 1
ATOM 662 O O . MET A 1 89 ? -13.682 -4.311 21.421 1.00 83.31 89 MET A O 1
ATOM 666 N N . TYR A 1 90 ? -14.481 -2.790 19.977 1.00 81.50 90 TYR A N 1
ATOM 667 C CA . TYR A 1 90 ? -15.289 -2.081 20.976 1.00 81.50 90 TYR A CA 1
ATOM 668 C C . TYR A 1 90 ? -16.342 -2.998 21.604 1.00 81.50 90 TYR A C 1
ATOM 670 O O . TYR A 1 90 ? -16.450 -3.062 22.827 1.00 81.50 90 TYR A O 1
ATOM 678 N N . ASN A 1 91 ? -17.102 -3.720 20.777 1.00 83.69 91 ASN A N 1
ATOM 679 C CA . ASN A 1 91 ? -18.159 -4.615 21.241 1.00 83.69 91 ASN A CA 1
ATOM 680 C C . ASN A 1 91 ? -17.588 -5.745 22.102 1.00 83.69 91 ASN A C 1
ATOM 682 O O . ASN A 1 91 ? -18.108 -6.005 23.183 1.00 83.69 91 ASN A O 1
ATOM 686 N N . TYR A 1 92 ? -16.476 -6.349 21.677 1.00 85.25 92 TYR A N 1
ATOM 687 C CA . TYR A 1 92 ? -15.787 -7.371 22.458 1.00 85.25 92 TYR A CA 1
ATOM 688 C C . TYR A 1 92 ? -15.375 -6.859 23.842 1.00 85.25 92 TYR A C 1
ATOM 690 O O . TYR A 1 92 ? -15.753 -7.449 24.855 1.00 85.25 92 TYR A O 1
ATOM 698 N N . TYR A 1 93 ? -14.666 -5.730 23.917 1.00 78.75 93 TYR A N 1
ATOM 699 C CA . TYR A 1 93 ? -14.216 -5.202 25.204 1.00 78.75 93 TYR A CA 1
ATOM 700 C C . TYR A 1 93 ? -15.362 -4.682 26.075 1.00 78.75 93 TYR A C 1
ATOM 702 O O . TYR A 1 93 ? -15.333 -4.850 27.297 1.00 78.75 93 TYR A O 1
ATOM 710 N N . ARG A 1 94 ? -16.414 -4.126 25.466 1.00 79.12 94 ARG A N 1
ATOM 711 C CA . ARG A 1 94 ? -17.643 -3.763 26.172 1.00 79.12 94 ARG A CA 1
ATOM 712 C C . ARG A 1 94 ? -18.326 -4.988 26.776 1.00 79.12 94 ARG A C 1
ATOM 714 O O . ARG A 1 94 ? -18.762 -4.900 27.917 1.00 79.12 94 ARG A O 1
ATOM 721 N N . SER A 1 95 ? -18.402 -6.116 26.076 1.00 79.62 95 SER A N 1
ATOM 722 C CA . SER A 1 95 ? -18.999 -7.347 26.614 1.00 79.62 95 SER A CA 1
ATOM 723 C C . SER A 1 95 ? -18.093 -8.058 27.623 1.00 79.62 95 SER A C 1
ATOM 725 O O . SER A 1 95 ? -18.598 -8.684 28.553 1.00 79.62 95 SER A O 1
ATOM 727 N N . LYS A 1 96 ? -16.765 -7.940 27.478 1.00 79.19 96 LYS A N 1
ATOM 728 C CA . LYS A 1 96 ? -15.766 -8.520 28.394 1.00 79.19 96 LYS A CA 1
ATOM 729 C C . LYS A 1 96 ? -15.744 -7.807 29.749 1.00 79.19 96 LYS A C 1
ATOM 731 O O . LYS A 1 96 ? -15.706 -8.467 30.784 1.00 79.19 96 LYS A O 1
ATOM 736 N N . PHE A 1 97 ? -15.774 -6.473 29.745 1.00 75.44 97 PHE A N 1
ATOM 737 C CA . PHE A 1 97 ? -15.622 -5.651 30.955 1.00 75.44 97 PHE A CA 1
ATOM 738 C C . PHE A 1 97 ? -16.917 -4.968 31.420 1.00 75.44 97 PHE A C 1
ATOM 740 O O . PHE A 1 97 ? -17.006 -4.494 32.553 1.00 75.44 97 PHE A O 1
ATOM 747 N N . GLY A 1 98 ? -17.937 -4.904 30.566 1.00 67.31 98 GLY A N 1
ATOM 748 C CA . GLY A 1 98 ? -19.246 -4.352 30.897 1.00 67.31 98 GLY A CA 1
ATOM 749 C C . GLY A 1 98 ? -20.103 -5.311 31.722 1.00 67.31 98 GLY A C 1
ATOM 750 O O . GLY A 1 98 ? -19.925 -6.529 31.722 1.00 67.31 98 GLY A O 1
ATOM 751 N N . LYS A 1 99 ? -21.070 -4.746 32.450 1.00 62.12 99 LYS A N 1
ATOM 752 C CA . LYS A 1 99 ? -22.008 -5.523 33.274 1.00 62.12 99 LYS A CA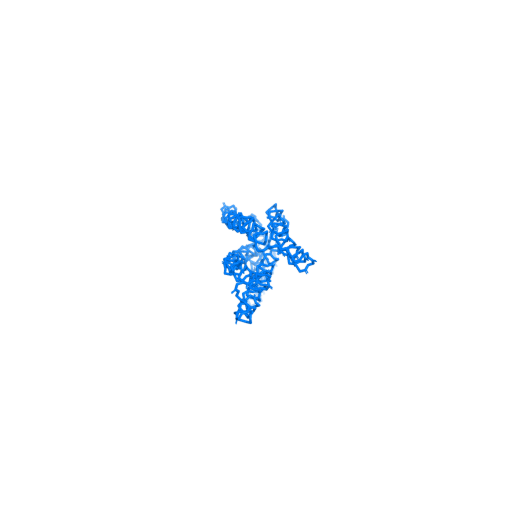 1
ATOM 753 C C . LYS A 1 99 ? -23.211 -6.058 32.486 1.00 62.12 99 LYS A C 1
ATOM 755 O O . LYS A 1 99 ? -23.844 -6.988 32.976 1.00 62.12 99 LYS A O 1
ATOM 760 N N . ASP A 1 100 ? -23.469 -5.528 31.290 1.00 58.53 100 ASP A N 1
ATOM 761 C CA . ASP A 1 100 ? -24.779 -5.649 30.638 1.00 58.53 100 ASP A CA 1
ATOM 762 C C . ASP A 1 100 ? -24.918 -6.847 29.672 1.00 58.53 100 ASP A C 1
ATOM 764 O O . ASP A 1 100 ? -26.025 -7.347 29.525 1.00 58.53 100 ASP A O 1
ATOM 768 N N . ASP A 1 101 ? -23.831 -7.387 29.093 1.00 57.62 101 ASP A N 1
ATOM 769 C CA . ASP A 1 101 ? -23.924 -8.304 27.930 1.00 57.62 101 ASP A CA 1
ATOM 770 C C . ASP A 1 101 ? -23.025 -9.562 27.996 1.00 57.62 101 ASP A C 1
ATOM 772 O O . ASP A 1 101 ? -22.472 -10.015 26.990 1.00 57.62 101 ASP A O 1
ATOM 776 N N . ARG A 1 102 ? -22.875 -10.192 29.172 1.00 61.75 102 ARG A N 1
ATOM 777 C CA . ARG A 1 102 ? -22.014 -11.395 29.318 1.00 61.75 102 ARG A CA 1
ATOM 778 C C . ARG A 1 102 ? -22.446 -12.587 28.450 1.00 61.75 102 ARG A C 1
ATOM 780 O O . ARG A 1 102 ? -21.618 -13.433 28.130 1.00 61.75 102 ARG A O 1
ATOM 787 N N . GLY A 1 103 ? -23.724 -12.657 28.070 1.00 68.44 103 GLY A N 1
ATOM 788 C CA . GLY A 1 103 ? -24.274 -13.735 27.240 1.00 68.44 103 GLY A CA 1
ATOM 789 C C . GLY A 1 103 ? -23.836 -13.699 25.771 1.00 68.44 103 GLY A C 1
ATOM 790 O O . GLY A 1 103 ? -23.956 -14.712 25.090 1.00 68.44 103 GLY A O 1
ATOM 791 N N . LEU A 1 104 ? -23.305 -12.567 25.294 1.00 76.56 104 LEU A N 1
ATOM 792 C CA . LEU A 1 104 ? -22.892 -12.363 23.898 1.00 76.56 104 LEU A CA 1
ATOM 793 C C . LEU A 1 104 ? -21.366 -12.366 23.712 1.00 76.56 104 LEU A C 1
ATOM 795 O O . LEU A 1 104 ? -20.876 -12.181 22.600 1.00 76.56 104 LEU A O 1
ATOM 799 N N . LEU A 1 105 ? -20.595 -12.594 24.784 1.00 81.25 105 LEU A N 1
ATOM 800 C CA . LEU A 1 105 ? -19.133 -12.493 24.757 1.00 81.25 105 LEU A CA 1
ATOM 801 C C . LEU A 1 105 ? -18.498 -13.395 23.688 1.00 81.25 105 LEU A C 1
ATOM 803 O O . LEU A 1 105 ? -17.668 -12.920 22.923 1.00 81.25 105 LEU A O 1
ATOM 807 N N . ALA A 1 106 ? -18.929 -14.657 23.596 1.00 82.56 106 ALA A N 1
ATOM 808 C CA . ALA A 1 106 ? -18.389 -15.613 22.627 1.00 82.56 106 ALA A CA 1
ATOM 809 C C . ALA A 1 106 ? -18.662 -15.201 21.166 1.00 82.56 106 ALA A C 1
ATOM 811 O O . ALA A 1 106 ? -17.834 -15.427 20.286 1.00 82.56 106 ALA A O 1
ATOM 812 N N . GLU A 1 107 ? -19.805 -14.561 20.900 1.00 85.75 107 GLU A N 1
ATOM 813 C CA . GLU A 1 107 ? -20.133 -14.052 19.565 1.00 85.75 107 GLU A CA 1
ATOM 814 C C . GLU A 1 107 ? -19.252 -12.849 19.201 1.00 85.75 107 GLU A C 1
ATOM 816 O O . GLU A 1 107 ? -18.707 -12.775 18.096 1.00 85.75 107 GLU A O 1
ATOM 821 N N . HIS A 1 108 ? -19.086 -11.911 20.136 1.00 85.62 108 HIS A N 1
ATOM 822 C CA . HIS A 1 108 ? -18.245 -10.735 19.928 1.00 85.62 108 HIS A CA 1
ATOM 823 C C . HIS A 1 108 ? -16.760 -11.087 19.830 1.00 85.62 108 HIS A C 1
ATOM 825 O O . HIS A 1 108 ? -16.056 -10.497 19.017 1.00 85.62 108 HIS A O 1
ATOM 831 N N . GLU A 1 109 ? -16.296 -12.074 20.595 1.00 85.88 109 GLU A N 1
ATOM 832 C CA . GLU A 1 109 ? -14.937 -12.608 20.504 1.00 85.88 109 GLU A CA 1
ATOM 833 C C . GLU A 1 109 ? -14.670 -13.218 19.123 1.00 85.88 109 GLU A C 1
ATOM 835 O O . GLU A 1 109 ? -13.676 -12.874 18.487 1.00 85.88 109 GLU A O 1
ATOM 840 N N . GLY A 1 110 ? -15.591 -14.039 18.602 1.00 86.75 110 GLY A N 1
ATOM 841 C CA . GLY A 1 110 ? -15.471 -14.602 17.254 1.00 86.75 110 GLY A CA 1
ATOM 842 C C . GLY A 1 110 ? -15.356 -13.525 16.168 1.00 86.75 110 GLY A C 1
ATOM 843 O O . GLY A 1 110 ? -14.448 -13.577 15.337 1.00 86.75 110 GLY A O 1
ATOM 844 N N . LYS A 1 111 ? -16.221 -12.502 16.211 1.00 87.81 111 LYS A N 1
ATOM 845 C CA . LYS A 1 111 ? -16.188 -11.361 15.273 1.00 87.81 111 LYS A CA 1
ATOM 846 C C . LYS A 1 111 ? -14.915 -10.520 15.410 1.00 87.81 111 LYS A C 1
ATOM 848 O O . LYS A 1 111 ? -14.344 -10.092 14.404 1.00 87.81 111 LYS A O 1
ATOM 853 N N . PHE A 1 112 ? -14.446 -10.295 16.637 1.00 85.38 112 PHE A N 1
ATOM 854 C CA . PHE A 1 112 ? -13.199 -9.580 16.909 1.00 85.38 112 PHE A CA 1
ATOM 855 C C . PHE A 1 112 ? -11.982 -10.319 16.336 1.00 85.38 112 PHE A C 1
ATOM 857 O O . PHE A 1 112 ? -11.162 -9.703 15.655 1.00 85.38 112 PHE A O 1
ATOM 864 N N . LEU A 1 113 ? -11.892 -11.635 16.542 1.00 86.44 113 LEU A N 1
ATOM 865 C CA . LEU A 1 113 ? -10.802 -12.454 16.009 1.00 86.44 113 LEU A CA 1
ATOM 866 C C . LEU A 1 113 ? -10.827 -12.517 14.477 1.00 86.44 113 LEU A C 1
ATOM 868 O O . LEU A 1 113 ? -9.786 -12.354 13.838 1.00 86.44 113 LEU A O 1
ATOM 872 N N . GLU A 1 114 ? -12.005 -12.700 13.874 1.00 89.12 114 GLU A N 1
ATOM 873 C CA . GLU A 1 114 ? -12.157 -12.733 12.415 1.00 89.12 114 GLU A CA 1
ATOM 874 C C . GLU A 1 114 ? -11.745 -11.396 11.777 1.00 89.12 114 GLU A C 1
ATOM 876 O O . GLU A 1 114 ? -10.913 -11.360 10.866 1.00 89.12 114 GLU A O 1
ATOM 881 N N . SER A 1 115 ? -12.290 -10.284 12.280 1.00 87.06 115 SER A N 1
ATOM 882 C CA . SER A 1 115 ? -11.963 -8.945 11.777 1.00 87.06 115 SER A CA 1
ATOM 883 C C . SER A 1 115 ? -10.501 -8.569 12.038 1.00 87.06 115 SER A C 1
ATOM 885 O O . SER A 1 115 ? -9.885 -7.913 11.197 1.00 87.06 115 SER A O 1
ATOM 887 N N . GLY A 1 116 ? -9.921 -9.026 13.152 1.00 84.38 116 GLY A N 1
ATOM 888 C CA . GLY A 1 116 ? -8.506 -8.843 13.469 1.00 84.38 116 GLY A CA 1
ATOM 889 C C . GLY A 1 116 ? -7.588 -9.594 12.509 1.00 84.38 116 GLY A C 1
ATOM 890 O O . GLY A 1 116 ? -6.603 -9.027 12.034 1.00 84.38 116 GLY A O 1
ATOM 891 N N . SER A 1 117 ? -7.938 -10.831 12.140 1.00 86.19 117 SER A N 1
ATOM 892 C CA . SER A 1 117 ? -7.205 -11.585 11.113 1.00 86.19 117 SER A CA 1
ATOM 893 C C . SER A 1 117 ? -7.276 -10.898 9.750 1.00 86.19 117 SER A C 1
ATOM 895 O O . SER A 1 117 ? -6.254 -10.770 9.079 1.00 86.19 117 SER A O 1
ATOM 897 N N . GLN A 1 118 ? -8.459 -10.415 9.351 1.00 88.50 118 GLN A N 1
ATOM 898 C CA . GLN A 1 118 ? -8.641 -9.694 8.085 1.00 88.50 118 GLN A CA 1
ATOM 899 C C . GLN A 1 118 ? -7.807 -8.405 8.053 1.00 88.50 118 GLN A C 1
ATOM 901 O O . GLN A 1 118 ? -7.171 -8.094 7.047 1.00 88.50 118 GLN A O 1
ATOM 906 N N . TRP A 1 119 ? -7.766 -7.673 9.170 1.00 85.75 119 TRP A N 1
ATOM 907 C CA . TRP A 1 119 ? -6.915 -6.495 9.320 1.00 85.75 119 TRP A CA 1
ATOM 908 C C . TRP A 1 119 ? -5.425 -6.831 9.203 1.00 85.75 119 TRP A C 1
ATOM 910 O O . TRP A 1 119 ? -4.695 -6.149 8.481 1.00 85.75 119 TRP A O 1
ATOM 920 N N . HIS A 1 120 ? -4.969 -7.893 9.870 1.00 85.12 120 HIS A N 1
ATOM 921 C CA . HIS A 1 120 ? -3.569 -8.305 9.818 1.00 85.12 120 HIS A CA 1
ATOM 922 C C . HIS A 1 120 ? -3.142 -8.730 8.407 1.00 85.12 120 HIS A C 1
ATOM 924 O O . HIS A 1 120 ? -2.059 -8.363 7.949 1.00 85.12 120 HIS A O 1
ATOM 930 N N . GLU A 1 121 ? -4.006 -9.452 7.692 1.00 88.44 121 GLU A N 1
ATOM 931 C CA . GLU A 1 121 ? -3.760 -9.846 6.306 1.00 88.44 121 GLU A CA 1
ATOM 932 C C . GLU A 1 121 ? -3.685 -8.630 5.370 1.00 88.44 121 GLU A C 1
ATOM 934 O O . GLU A 1 121 ? -2.735 -8.515 4.591 1.00 88.44 121 GLU A O 1
ATOM 939 N N . ALA A 1 122 ? -4.627 -7.686 5.486 1.00 88.31 122 ALA A N 1
ATOM 940 C CA . ALA A 1 122 ? -4.610 -6.441 4.715 1.00 88.31 122 ALA A CA 1
ATOM 941 C C . ALA A 1 122 ? -3.329 -5.631 4.978 1.00 88.31 122 ALA A C 1
ATOM 943 O O . ALA A 1 122 ? -2.683 -5.144 4.047 1.00 88.31 122 ALA A O 1
ATOM 944 N N . TYR A 1 123 ? -2.899 -5.548 6.242 1.00 86.56 123 TYR A N 1
ATOM 945 C CA . TYR A 1 123 ? -1.640 -4.899 6.601 1.00 86.56 123 TYR A CA 1
ATOM 946 C C . TYR A 1 123 ? -0.418 -5.586 5.979 1.00 86.56 123 TYR A C 1
ATOM 948 O O . TYR A 1 123 ? 0.470 -4.913 5.449 1.00 86.56 123 TYR A O 1
ATOM 956 N N . ALA A 1 124 ? -0.368 -6.920 6.013 1.00 87.25 124 ALA A N 1
ATOM 957 C CA . ALA A 1 124 ? 0.728 -7.683 5.428 1.00 87.25 124 ALA A CA 1
ATOM 958 C C . ALA A 1 124 ? 0.834 -7.448 3.912 1.00 87.25 124 ALA A C 1
ATOM 960 O O . ALA A 1 124 ? 1.931 -7.189 3.406 1.00 87.25 124 ALA A O 1
ATOM 961 N N . ARG A 1 125 ? -0.302 -7.456 3.201 1.00 89.44 125 ARG A N 1
ATOM 962 C CA . ARG A 1 125 ? -0.368 -7.150 1.762 1.00 89.44 125 ARG A CA 1
ATOM 963 C C . ARG A 1 125 ? 0.082 -5.725 1.462 1.00 89.44 125 ARG A C 1
ATOM 965 O O . ARG A 1 125 ? 0.908 -5.530 0.572 1.00 89.44 125 ARG A O 1
ATOM 972 N N . TYR A 1 126 ? -0.380 -4.748 2.242 1.00 88.56 126 TYR A N 1
ATOM 973 C CA . TYR A 1 126 ? 0.062 -3.358 2.120 1.00 88.56 126 TYR A CA 1
ATOM 974 C C . TYR A 1 126 ? 1.578 -3.222 2.309 1.00 88.56 126 TYR A C 1
ATOM 976 O O . TYR A 1 126 ? 2.258 -2.649 1.459 1.00 88.56 126 TYR A O 1
ATOM 984 N N . SER A 1 127 ? 2.137 -3.808 3.373 1.00 87.19 127 SER A N 1
ATOM 985 C CA . SER A 1 127 ? 3.582 -3.778 3.639 1.00 87.19 127 SER A CA 1
ATOM 986 C C . SER A 1 127 ? 4.389 -4.426 2.509 1.00 87.19 127 SER A C 1
ATOM 988 O O . SER A 1 127 ? 5.441 -3.916 2.113 1.00 87.19 127 SER A O 1
ATOM 990 N N . GLN A 1 128 ? 3.899 -5.534 1.949 1.00 89.75 128 GLN A N 1
ATOM 991 C CA . GLN A 1 128 ? 4.541 -6.194 0.816 1.00 89.75 128 GLN A CA 1
ATOM 992 C C . GLN A 1 128 ? 4.502 -5.326 -0.448 1.00 89.75 128 GLN A C 1
ATOM 994 O O . GLN A 1 128 ? 5.536 -5.161 -1.096 1.00 89.75 128 GLN A O 1
ATOM 999 N N . ALA A 1 129 ? 3.353 -4.733 -0.777 1.00 89.00 129 ALA A N 1
ATOM 1000 C CA . ALA A 1 129 ? 3.218 -3.843 -1.927 1.00 89.00 129 ALA A CA 1
ATOM 1001 C C . ALA A 1 129 ? 4.124 -2.606 -1.795 1.00 89.00 129 ALA A C 1
ATOM 1003 O O . ALA A 1 129 ? 4.807 -2.227 -2.749 1.00 89.00 129 ALA A O 1
ATOM 1004 N N . LEU A 1 130 ? 4.223 -2.038 -0.588 1.00 87.19 130 LEU A N 1
ATOM 1005 C CA . LEU A 1 130 ? 5.102 -0.907 -0.286 1.00 87.19 130 LEU A CA 1
ATOM 1006 C C . LEU A 1 130 ? 6.577 -1.250 -0.560 1.00 87.19 130 LEU A C 1
ATOM 1008 O O . LEU A 1 130 ? 7.288 -0.489 -1.219 1.00 87.19 130 LEU A O 1
ATOM 1012 N N . LYS A 1 131 ? 7.030 -2.436 -0.126 1.00 86.38 131 LYS A N 1
ATOM 1013 C CA . LYS A 1 131 ? 8.390 -2.938 -0.398 1.00 86.38 131 LYS A CA 1
ATOM 1014 C C . LYS A 1 131 ? 8.644 -3.103 -1.894 1.00 86.38 131 LYS A C 1
ATOM 1016 O O . LYS A 1 131 ? 9.711 -2.720 -2.374 1.00 86.38 131 LYS A O 1
ATOM 1021 N N . THR A 1 132 ? 7.674 -3.637 -2.633 1.00 87.06 132 THR A N 1
ATOM 1022 C CA . THR A 1 132 ? 7.770 -3.787 -4.090 1.00 87.06 132 THR A CA 1
ATOM 1023 C C . THR A 1 132 ? 7.948 -2.431 -4.773 1.00 87.06 132 THR A C 1
ATOM 1025 O O . THR A 1 132 ? 8.850 -2.278 -5.597 1.00 87.06 132 THR A O 1
ATOM 1028 N N . VAL A 1 133 ? 7.161 -1.420 -4.396 1.00 85.75 133 VAL A N 1
ATOM 1029 C CA . VAL A 1 133 ? 7.297 -0.055 -4.929 1.00 85.75 133 VAL A CA 1
ATOM 1030 C C . VAL A 1 133 ? 8.663 0.551 -4.572 1.00 85.75 133 VAL A C 1
ATOM 1032 O O . VAL A 1 133 ? 9.328 1.112 -5.449 1.00 85.75 133 VAL A O 1
ATOM 1035 N N . ARG A 1 134 ? 9.144 0.367 -3.332 1.00 84.38 134 ARG A N 1
ATOM 1036 C CA . ARG A 1 134 ? 10.469 0.843 -2.887 1.00 84.38 134 ARG A CA 1
ATOM 1037 C C . ARG A 1 134 ? 11.609 0.296 -3.750 1.00 84.38 134 ARG A C 1
ATOM 1039 O O . ARG A 1 134 ? 12.529 1.041 -4.080 1.00 84.38 134 ARG A O 1
ATOM 1046 N N . ILE A 1 135 ? 11.549 -0.968 -4.176 1.00 83.88 135 ILE A N 1
ATOM 1047 C CA . ILE A 1 135 ? 12.565 -1.554 -5.072 1.00 83.88 135 ILE A CA 1
ATOM 1048 C C . ILE A 1 135 ? 12.667 -0.746 -6.373 1.00 83.88 135 ILE A C 1
ATOM 1050 O O . ILE A 1 135 ? 13.771 -0.438 -6.831 1.00 83.88 135 ILE A O 1
ATOM 1054 N N . TYR A 1 136 ? 11.533 -0.356 -6.954 1.00 81.25 136 TYR A N 1
ATOM 1055 C CA . TYR A 1 136 ? 11.509 0.378 -8.217 1.00 81.25 136 TYR A CA 1
ATOM 1056 C C . TYR A 1 136 ? 11.851 1.863 -8.075 1.00 81.25 136 TYR A C 1
ATOM 1058 O O . TYR A 1 136 ? 12.385 2.430 -9.033 1.00 81.25 136 TYR A O 1
ATOM 1066 N N . LEU A 1 137 ? 11.616 2.461 -6.903 1.00 77.44 137 LEU A N 1
ATOM 1067 C CA . LEU A 1 137 ? 11.981 3.845 -6.573 1.00 77.44 137 LEU A CA 1
ATOM 1068 C C . LEU A 1 137 ? 13.378 3.993 -5.945 1.00 77.44 137 LEU A C 1
ATOM 1070 O O . LEU A 1 137 ? 13.815 5.109 -5.680 1.00 77.44 137 LEU A O 1
ATOM 1074 N N . SER A 1 138 ? 14.118 2.896 -5.757 1.00 70.00 138 SER A N 1
ATOM 1075 C CA . SER A 1 138 ? 15.492 2.943 -5.245 1.00 70.00 138 SER A CA 1
ATOM 1076 C C . SER A 1 138 ? 16.382 3.891 -6.073 1.00 70.00 138 SER A C 1
ATOM 1078 O O . SER A 1 138 ? 16.508 3.759 -7.298 1.00 70.00 138 SER A O 1
ATOM 1080 N N . GLY A 1 139 ? 16.979 4.875 -5.385 1.00 63.81 139 GLY A N 1
ATOM 1081 C CA . GLY A 1 139 ? 17.814 5.926 -5.981 1.00 63.81 139 GLY A CA 1
ATOM 1082 C C . GLY A 1 139 ? 17.066 7.170 -6.486 1.00 63.81 139 GLY A C 1
ATOM 1083 O O . GLY A 1 139 ? 17.693 8.017 -7.120 1.00 63.81 139 GLY A O 1
ATOM 1084 N N . CYS A 1 140 ? 15.762 7.288 -6.224 1.00 66.06 140 CYS A N 1
ATOM 1085 C CA . CYS A 1 140 ? 14.935 8.458 -6.536 1.00 66.06 140 CYS A CA 1
ATOM 1086 C C . CYS A 1 140 ? 14.549 9.204 -5.239 1.00 66.06 140 CYS A C 1
ATOM 1088 O O . CYS A 1 140 ? 14.401 8.568 -4.196 1.00 66.06 140 CYS A O 1
ATOM 1090 N N . GLN A 1 141 ? 14.374 10.534 -5.287 1.00 64.12 141 GLN A N 1
ATOM 1091 C CA . GLN A 1 141 ? 13.954 11.342 -4.118 1.00 64.12 141 GLN A CA 1
ATOM 1092 C C . GLN A 1 141 ? 12.596 10.889 -3.561 1.00 64.12 141 GLN A C 1
ATOM 1094 O O . GLN A 1 141 ? 12.314 11.005 -2.374 1.00 64.12 141 GLN A O 1
ATOM 1099 N N . GLU A 1 142 ? 11.765 10.305 -4.417 1.00 69.69 142 GLU A N 1
ATOM 1100 C CA . GLU A 1 142 ? 10.461 9.746 -4.091 1.00 69.69 142 GLU A CA 1
ATOM 1101 C C . GLU A 1 142 ? 10.535 8.539 -3.137 1.00 69.69 142 GLU A C 1
ATOM 1103 O O . GLU A 1 142 ? 9.514 8.165 -2.564 1.00 69.69 142 GLU A O 1
ATOM 1108 N N . ALA A 1 143 ? 11.717 7.945 -2.921 1.00 67.62 143 ALA A N 1
ATOM 1109 C CA . ALA A 1 143 ? 11.916 6.889 -1.928 1.00 67.62 143 ALA A CA 1
ATOM 1110 C C . ALA A 1 143 ? 11.746 7.392 -0.483 1.00 67.62 143 ALA A C 1
ATOM 1112 O O . ALA A 1 143 ? 11.184 6.673 0.337 1.00 67.62 143 ALA A O 1
ATOM 1113 N N . GLU A 1 144 ? 12.134 8.636 -0.183 1.00 69.50 144 GLU A N 1
ATOM 1114 C CA . GLU A 1 144 ? 11.989 9.225 1.162 1.00 69.50 144 GLU A CA 1
ATOM 1115 C C . GLU A 1 144 ? 10.510 9.385 1.556 1.00 69.50 144 GLU A C 1
ATOM 1117 O O . GLU A 1 144 ? 10.142 9.275 2.724 1.00 69.50 144 GLU A O 1
ATOM 1122 N N . ARG A 1 145 ? 9.626 9.572 0.567 1.00 70.06 145 ARG A N 1
ATOM 1123 C CA . ARG A 1 145 ? 8.171 9.648 0.777 1.00 70.06 145 ARG A CA 1
ATOM 1124 C C . ARG A 1 145 ? 7.535 8.293 1.098 1.00 70.06 145 ARG A C 1
ATOM 1126 O O . ARG A 1 145 ? 6.445 8.253 1.650 1.00 70.06 145 ARG A O 1
ATOM 1133 N N . LEU A 1 146 ? 8.177 7.180 0.744 1.00 72.88 146 LEU A N 1
ATOM 1134 C CA . LEU A 1 146 ? 7.712 5.845 1.139 1.00 72.88 146 LEU A CA 1
ATOM 1135 C C . LEU A 1 146 ? 8.058 5.534 2.593 1.00 72.88 146 LEU A C 1
ATOM 1137 O O . LEU A 1 146 ? 7.309 4.815 3.252 1.00 72.88 146 LEU A O 1
ATOM 1141 N N . ASP A 1 147 ? 9.172 6.071 3.086 1.00 73.06 147 ASP A N 1
ATOM 1142 C CA . ASP A 1 147 ? 9.609 5.865 4.465 1.00 73.06 147 ASP A CA 1
ATOM 1143 C C . ASP A 1 147 ? 8.617 6.512 5.442 1.00 73.06 147 ASP A C 1
ATOM 1145 O O . ASP A 1 147 ? 8.198 5.868 6.403 1.00 73.06 147 ASP A O 1
ATOM 1149 N N . SER A 1 148 ? 8.109 7.710 5.123 1.00 74.31 148 SER A N 1
ATOM 1150 C CA . SER A 1 148 ? 7.046 8.341 5.916 1.00 74.31 148 SER A CA 1
ATOM 1151 C C . SER A 1 148 ? 5.745 7.528 5.923 1.00 74.31 148 SER A C 1
ATOM 1153 O O . SER A 1 148 ? 5.087 7.445 6.957 1.00 74.31 148 SER A O 1
ATOM 1155 N N . LEU A 1 149 ? 5.381 6.876 4.814 1.00 73.12 149 LEU A N 1
ATOM 1156 C CA . LEU A 1 149 ? 4.190 6.018 4.738 1.00 73.12 149 LEU A CA 1
ATOM 1157 C C . LEU A 1 149 ? 4.319 4.735 5.563 1.00 73.12 149 LEU A C 1
ATOM 1159 O O . LEU A 1 149 ? 3.339 4.282 6.162 1.00 73.12 149 LEU A O 1
ATOM 1163 N N . GLU A 1 150 ? 5.513 4.142 5.589 1.00 75.50 150 GLU A N 1
ATOM 1164 C CA . GLU A 1 150 ? 5.804 2.991 6.442 1.00 75.50 150 GLU A CA 1
ATOM 1165 C C . GLU A 1 150 ? 5.755 3.389 7.921 1.00 75.50 150 GLU A C 1
ATOM 1167 O O . GLU A 1 150 ? 5.123 2.692 8.717 1.00 75.50 150 GLU A O 1
ATOM 1172 N N . ASP A 1 151 ? 6.345 4.534 8.271 1.00 76.62 151 ASP A N 1
ATOM 1173 C CA . ASP A 1 151 ? 6.379 5.050 9.639 1.00 76.62 151 ASP A CA 1
ATOM 1174 C C . ASP A 1 151 ? 4.986 5.404 10.162 1.00 76.62 151 ASP A C 1
ATOM 1176 O O . ASP A 1 151 ? 4.635 4.986 11.264 1.00 76.62 151 ASP A O 1
ATOM 1180 N N . ILE A 1 152 ? 4.158 6.085 9.361 1.00 72.38 152 ILE A N 1
ATOM 1181 C CA . ILE A 1 152 ? 2.749 6.375 9.678 1.00 72.38 152 ILE A CA 1
ATOM 1182 C C . ILE A 1 152 ? 2.039 5.073 10.063 1.00 72.38 152 ILE A C 1
ATOM 1184 O O . ILE A 1 152 ? 1.521 4.938 11.170 1.00 72.38 152 ILE A O 1
ATOM 1188 N N . MET A 1 153 ? 2.076 4.065 9.191 1.00 71.88 153 MET A N 1
ATOM 1189 C CA . MET A 1 153 ? 1.399 2.789 9.433 1.00 71.88 153 MET A CA 1
ATOM 1190 C C . MET A 1 153 ? 1.976 2.010 10.616 1.00 71.88 153 MET A C 1
ATOM 1192 O O . MET A 1 153 ? 1.229 1.385 11.370 1.00 71.88 153 MET A O 1
ATOM 1196 N N . ARG A 1 154 ? 3.298 2.040 10.799 1.00 70.75 154 ARG A N 1
ATOM 1197 C CA . ARG A 1 154 ? 3.978 1.355 11.900 1.00 70.75 154 ARG A CA 1
ATOM 1198 C C . ARG A 1 154 ? 3.648 1.989 13.246 1.00 70.75 154 ARG A C 1
ATOM 1200 O O . ARG A 1 154 ? 3.372 1.251 14.190 1.00 70.75 154 ARG A O 1
ATOM 1207 N N . ILE A 1 155 ? 3.639 3.319 13.333 1.00 69.56 155 ILE A N 1
ATOM 1208 C CA . ILE A 1 155 ? 3.223 4.056 14.531 1.00 69.56 155 ILE A CA 1
ATOM 1209 C C . ILE A 1 155 ? 1.796 3.657 14.893 1.00 69.56 155 ILE A C 1
ATOM 1211 O O . ILE A 1 155 ? 1.553 3.271 16.032 1.00 69.56 155 ILE A O 1
ATOM 1215 N N . TYR A 1 156 ? 0.878 3.627 13.924 1.00 66.44 156 TYR A N 1
ATOM 1216 C CA . TYR A 1 156 ? -0.495 3.216 14.206 1.00 66.44 156 TYR A CA 1
ATOM 1217 C C . TYR A 1 156 ? -0.610 1.749 14.610 1.00 66.44 156 TYR A C 1
ATOM 1219 O O . TYR A 1 156 ? -1.404 1.435 15.492 1.00 66.44 156 TYR A O 1
ATOM 1227 N N . LEU A 1 157 ? 0.185 0.840 14.043 1.00 66.12 157 LEU A N 1
ATOM 1228 C CA . LEU A 1 157 ? 0.196 -0.553 14.494 1.00 66.12 157 LEU A CA 1
ATOM 1229 C C . LEU A 1 157 ? 0.697 -0.680 15.940 1.00 66.12 157 LEU A C 1
ATOM 1231 O O . LEU A 1 157 ? 0.112 -1.416 16.729 1.00 66.12 157 LEU A O 1
ATOM 1235 N N . ILE A 1 158 ? 1.755 0.055 16.294 1.00 63.69 158 ILE A N 1
ATOM 1236 C CA . ILE A 1 158 ? 2.318 0.081 17.650 1.00 63.69 158 ILE A CA 1
ATOM 1237 C C . ILE A 1 158 ? 1.327 0.710 18.634 1.00 63.69 158 ILE A C 1
ATOM 1239 O O . ILE A 1 158 ? 1.147 0.166 19.719 1.00 63.69 158 ILE A O 1
ATOM 1243 N N . GLU A 1 159 ? 0.644 1.796 18.262 1.00 65.06 159 GLU A N 1
ATOM 1244 C CA . GLU A 1 159 ? -0.420 2.396 19.076 1.00 65.06 159 GLU A CA 1
ATOM 1245 C C . GLU A 1 159 ? -1.593 1.417 19.274 1.00 65.06 159 GLU A C 1
ATOM 1247 O O . GLU A 1 159 ? -2.094 1.292 20.388 1.00 65.06 159 GLU A O 1
ATOM 1252 N N . ASN A 1 160 ? -1.985 0.655 18.243 1.00 62.88 160 ASN A N 1
ATOM 1253 C CA . ASN A 1 160 ? -3.021 -0.382 18.351 1.00 62.88 160 ASN A CA 1
ATOM 1254 C C . ASN A 1 160 ? -2.602 -1.540 19.276 1.00 62.88 160 ASN A C 1
ATOM 1256 O O . ASN A 1 160 ? -3.379 -1.966 20.126 1.00 62.88 160 ASN A O 1
ATOM 1260 N N . VAL A 1 161 ? -1.373 -2.049 19.148 1.00 60.06 161 VAL A N 1
ATOM 1261 C CA . VAL A 1 161 ? -0.859 -3.127 20.017 1.00 60.06 161 VAL A CA 1
ATOM 1262 C C . VAL A 1 161 ? -0.655 -2.627 21.450 1.00 60.06 161 VAL A C 1
ATOM 1264 O O . VAL A 1 161 ? -0.968 -3.332 22.408 1.00 60.06 161 VAL A O 1
ATOM 1267 N N . GLY A 1 162 ? -0.179 -1.392 21.612 1.00 59.56 162 GLY A N 1
ATOM 1268 C CA . GLY A 1 162 ? -0.080 -0.717 22.903 1.00 59.56 162 GLY A CA 1
ATOM 1269 C C . GLY A 1 162 ? -1.443 -0.577 23.575 1.00 59.56 162 GLY A C 1
ATOM 1270 O O . GLY A 1 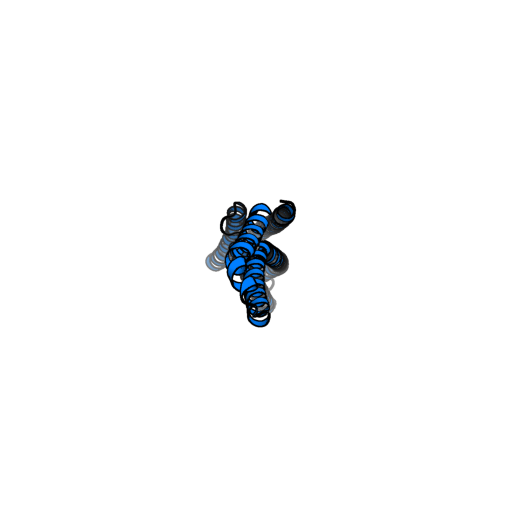162 ? -1.569 -0.890 24.755 1.00 59.56 162 GLY A O 1
ATOM 1271 N N . PHE A 1 163 ? -2.475 -0.201 22.817 1.00 65.12 163 PHE A N 1
ATOM 1272 C CA . PHE A 1 163 ? -3.857 -0.161 23.290 1.00 65.12 163 PHE A CA 1
ATOM 1273 C C . PHE A 1 163 ? -4.333 -1.530 23.797 1.00 65.12 163 PHE A C 1
ATOM 1275 O O . PHE A 1 163 ? -4.813 -1.614 24.927 1.00 65.12 163 PHE A O 1
ATOM 1282 N N . LEU A 1 164 ? -4.139 -2.607 23.023 1.00 61.97 164 LEU A N 1
ATOM 1283 C CA . LEU A 1 164 ? -4.514 -3.966 23.444 1.00 61.97 164 LEU A CA 1
ATOM 1284 C C . LEU A 1 164 ? -3.835 -4.355 24.768 1.00 61.97 164 LEU A C 1
ATOM 1286 O O . LEU A 1 164 ? -4.490 -4.864 25.677 1.00 61.97 164 LEU A O 1
ATOM 1290 N N . ASN A 1 165 ? -2.545 -4.038 24.912 1.00 60.28 165 ASN A N 1
ATOM 1291 C CA . ASN A 1 165 ? -1.784 -4.320 26.130 1.00 60.28 165 ASN A CA 1
ATOM 1292 C C . ASN A 1 165 ? -2.270 -3.505 27.342 1.00 60.28 165 ASN A C 1
ATOM 1294 O O . ASN A 1 165 ? -2.319 -4.031 28.454 1.00 60.28 165 ASN A O 1
ATOM 1298 N N . VAL A 1 166 ? -2.634 -2.232 27.157 1.00 61.28 166 VAL A N 1
ATOM 1299 C CA . VAL A 1 166 ? -3.152 -1.364 28.233 1.00 61.28 166 VAL A CA 1
ATOM 1300 C C . VAL A 1 166 ? -4.543 -1.814 28.682 1.00 61.28 166 VAL A C 1
ATOM 1302 O O . VAL A 1 166 ? -4.830 -1.851 29.878 1.00 61.28 166 VAL A O 1
ATOM 1305 N N . VAL A 1 167 ? -5.401 -2.204 27.739 1.00 64.12 167 VAL A N 1
ATOM 1306 C CA . VAL A 1 167 ? -6.760 -2.663 28.040 1.00 64.12 167 VAL A CA 1
ATOM 1307 C C . VAL A 1 167 ? -6.758 -4.014 28.761 1.00 64.12 167 VAL A C 1
ATOM 1309 O O . VAL A 1 167 ? -7.508 -4.183 29.722 1.00 64.12 167 VAL A O 1
ATOM 1312 N N . ASP A 1 168 ? -5.892 -4.956 28.373 1.00 60.72 168 ASP A N 1
ATOM 1313 C CA . ASP A 1 168 ? -5.797 -6.246 29.072 1.00 60.72 168 ASP A CA 1
ATOM 1314 C C . ASP A 1 168 ? -5.128 -6.144 30.455 1.00 60.72 168 ASP A C 1
ATOM 1316 O O . ASP A 1 168 ? -5.439 -6.945 31.336 1.00 60.72 168 ASP A O 1
ATOM 1320 N N . SER A 1 169 ? -4.248 -5.162 30.683 1.00 61.38 169 SER A N 1
ATOM 1321 C CA . SER A 1 169 ? -3.538 -5.010 31.966 1.00 61.38 169 SER A CA 1
ATOM 1322 C C . SER A 1 169 ? -4.315 -4.229 33.029 1.00 61.38 169 SER A C 1
ATOM 1324 O O . SER A 1 169 ? -4.195 -4.548 34.211 1.00 61.38 169 SER A O 1
ATOM 1326 N N . ASN A 1 170 ? -5.134 -3.247 32.640 1.00 60.28 170 ASN A N 1
ATOM 1327 C CA . ASN A 1 170 ? -5.731 -2.305 33.596 1.00 60.28 170 ASN A CA 1
ATOM 1328 C C . ASN A 1 170 ? -7.237 -2.485 33.839 1.00 60.28 170 ASN A C 1
ATOM 1330 O O . ASN A 1 170 ? -7.794 -1.761 34.660 1.00 60.28 170 ASN A O 1
ATOM 1334 N N . SER A 1 171 ? -7.904 -3.435 33.166 1.00 63.47 171 SER A N 1
ATOM 1335 C CA . SER A 1 171 ? -9.372 -3.604 33.229 1.00 63.47 171 SER A CA 1
ATOM 1336 C C . SER A 1 171 ? -10.141 -2.265 33.164 1.00 63.47 171 SER A C 1
ATOM 1338 O O . SER A 1 171 ? -10.989 -2.008 34.027 1.00 63.47 171 SER A O 1
ATOM 1340 N N . PRO A 1 172 ? -9.820 -1.374 32.203 1.00 62.19 172 PRO A N 1
ATOM 1341 C CA . PRO A 1 172 ? -10.409 -0.044 32.148 1.00 62.19 172 PRO A CA 1
ATOM 1342 C C . PRO A 1 172 ? -11.932 -0.121 32.007 1.00 62.19 172 PRO A C 1
ATOM 1344 O O . PRO A 1 172 ? -12.488 -1.053 31.416 1.00 62.19 172 PRO A O 1
ATOM 1347 N N . GLY A 1 173 ? -12.628 0.877 32.553 1.00 64.19 173 GLY A N 1
ATOM 1348 C CA . GLY A 1 173 ? -14.080 0.968 32.422 1.00 64.19 173 GLY A CA 1
ATOM 1349 C C . GLY A 1 173 ? -14.500 1.087 30.952 1.00 64.19 173 GLY A C 1
ATOM 1350 O O . GLY A 1 173 ? -13.782 1.650 30.126 1.00 64.19 173 GLY A O 1
ATOM 1351 N N . SER A 1 174 ? -15.701 0.614 30.611 1.00 66.12 174 SER A N 1
ATOM 1352 C CA . SER A 1 174 ? -16.214 0.616 29.228 1.00 66.12 174 SER A CA 1
ATOM 1353 C C . SER A 1 174 ? -16.244 2.006 28.566 1.00 66.12 174 SER A C 1
ATOM 1355 O O . SER A 1 174 ? -16.123 2.112 27.346 1.00 66.12 174 SER A O 1
ATOM 1357 N N . ALA A 1 175 ? -16.365 3.076 29.359 1.00 68.06 175 ALA A N 1
ATOM 1358 C CA . ALA A 1 175 ? -16.290 4.461 28.892 1.00 68.06 175 ALA A CA 1
ATOM 1359 C C . ALA A 1 175 ? -14.875 4.875 28.443 1.00 68.06 175 ALA A C 1
ATOM 1361 O O . ALA A 1 175 ? -14.729 5.567 27.439 1.00 68.06 175 ALA A O 1
ATOM 1362 N N . GLU A 1 176 ? -13.838 4.424 29.150 1.00 72.38 176 GLU A N 1
ATOM 1363 C CA . GLU A 1 176 ? -12.434 4.733 28.850 1.00 72.38 176 GLU A CA 1
ATOM 1364 C C . GLU A 1 176 ? -11.966 3.979 27.599 1.00 72.38 176 GLU A C 1
ATOM 1366 O O . GLU A 1 176 ? -11.366 4.566 26.701 1.00 72.38 176 GLU A O 1
ATOM 1371 N N . VAL A 1 177 ? -12.377 2.712 27.469 1.00 71.25 177 VAL A N 1
ATOM 1372 C CA . VAL A 1 177 ? -12.204 1.917 26.242 1.00 71.25 177 VAL A CA 1
ATOM 1373 C C . VAL A 1 177 ? -12.856 2.609 25.039 1.00 71.25 177 VAL A C 1
ATOM 1375 O O . VAL A 1 177 ? -12.254 2.696 23.971 1.00 71.25 177 VAL A O 1
ATOM 1378 N N . GLY A 1 178 ? -14.074 3.136 25.203 1.00 69.94 178 GLY A N 1
ATOM 1379 C CA . GLY A 1 178 ? -14.775 3.857 24.138 1.00 69.94 178 GLY A CA 1
ATOM 1380 C C . GLY A 1 178 ? -14.072 5.143 23.698 1.00 69.94 178 GLY A C 1
ATOM 1381 O O . GLY A 1 178 ? -14.014 5.421 22.500 1.00 69.94 178 GLY A O 1
ATOM 1382 N N . LEU A 1 179 ? -13.518 5.905 24.644 1.00 76.81 179 LEU A N 1
ATOM 1383 C CA . LEU A 1 179 ? -12.812 7.156 24.360 1.00 76.81 179 LEU A CA 1
ATOM 1384 C C . LEU A 1 179 ? -11.516 6.897 23.581 1.00 76.81 179 LEU A C 1
ATOM 1386 O O . LEU A 1 179 ? -11.310 7.488 22.521 1.00 76.81 179 LEU A O 1
ATOM 1390 N N . LEU A 1 180 ? -10.714 5.933 24.036 1.00 73.75 180 LEU A N 1
ATOM 1391 C CA . LEU A 1 180 ? -9.474 5.524 23.372 1.00 73.75 180 LEU A CA 1
ATOM 1392 C C . LEU A 1 180 ? -9.725 4.987 21.952 1.00 73.75 180 LEU A C 1
ATOM 1394 O O . LEU A 1 180 ? -9.051 5.387 21.004 1.00 73.75 180 LEU A O 1
ATOM 1398 N N . LEU A 1 181 ? -10.745 4.141 21.767 1.00 73.88 181 LEU A N 1
ATOM 1399 C CA . LEU A 1 181 ? -11.118 3.638 20.438 1.00 73.88 181 LEU A CA 1
ATOM 1400 C C . LEU A 1 181 ? -11.636 4.745 19.511 1.00 73.88 181 LEU A C 1
ATOM 1402 O O . LEU A 1 181 ? -11.408 4.698 18.299 1.00 73.88 181 LEU A O 1
ATOM 1406 N N . GLY A 1 182 ? -12.306 5.754 20.071 1.00 73.75 182 GLY A N 1
ATOM 1407 C CA . GLY A 1 182 ? -12.705 6.960 19.351 1.00 73.75 182 GLY A CA 1
ATOM 1408 C C . GLY A 1 182 ? -11.502 7.741 18.822 1.00 73.75 182 GLY A C 1
ATOM 1409 O O . GLY A 1 182 ? -11.454 8.054 17.630 1.00 73.75 182 GLY A O 1
ATOM 1410 N N . GLU A 1 183 ? -10.507 7.998 19.673 1.00 79.12 183 GLU A N 1
ATOM 1411 C CA . GLU A 1 183 ? -9.258 8.667 19.287 1.00 79.12 183 GLU A CA 1
ATOM 1412 C C . GLU A 1 183 ? -8.495 7.879 18.215 1.00 79.12 183 GLU A C 1
ATOM 1414 O O . GLU A 1 183 ? -8.071 8.448 17.204 1.00 79.12 183 GLU A O 1
ATOM 1419 N N . MET A 1 184 ? -8.392 6.557 18.379 1.00 76.31 184 MET A N 1
ATOM 1420 C CA . MET A 1 184 ? -7.760 5.670 17.400 1.00 76.31 184 MET A CA 1
ATOM 1421 C C . MET A 1 184 ? -8.471 5.714 16.044 1.00 76.31 184 MET A C 1
ATOM 1423 O O . MET A 1 184 ? -7.812 5.799 15.010 1.00 76.31 184 MET A O 1
ATOM 1427 N N . ASN A 1 185 ? -9.807 5.717 16.017 1.00 75.88 185 ASN A N 1
ATOM 1428 C CA . ASN A 1 185 ? -10.586 5.812 14.778 1.00 75.88 185 ASN A CA 1
ATOM 1429 C C . ASN A 1 185 ? -10.327 7.131 14.031 1.00 75.88 185 ASN A C 1
ATOM 1431 O O . ASN A 1 185 ? -10.168 7.129 12.810 1.00 75.88 185 ASN A O 1
ATOM 1435 N N . VAL A 1 186 ? -10.269 8.258 14.749 1.00 79.88 186 VAL A N 1
ATOM 1436 C CA . VAL A 1 186 ? -9.979 9.572 14.149 1.00 79.88 186 VAL A CA 1
ATOM 1437 C C . VAL A 1 186 ? -8.581 9.582 13.533 1.00 79.88 186 VAL A C 1
ATOM 1439 O O . VAL A 1 186 ? -8.430 9.930 12.360 1.00 79.88 186 VAL A O 1
ATOM 1442 N N . LYS A 1 187 ? -7.583 9.128 14.293 1.00 76.81 187 LYS A N 1
ATOM 1443 C CA . LYS A 1 187 ? -6.192 9.014 13.846 1.00 76.81 187 LYS A CA 1
ATOM 1444 C C . LYS A 1 187 ? -6.037 8.109 12.617 1.00 76.81 187 LYS A C 1
ATOM 1446 O O . LYS A 1 187 ? -5.466 8.527 11.614 1.00 76.81 187 LYS A O 1
ATOM 1451 N N . LEU A 1 188 ? -6.620 6.907 12.648 1.00 75.88 188 LEU A N 1
ATOM 1452 C CA . LEU A 1 188 ? -6.574 5.943 11.540 1.00 75.88 188 LEU A CA 1
ATOM 1453 C C . LEU A 1 188 ? -7.233 6.478 10.265 1.00 75.88 188 LEU A C 1
ATOM 1455 O O . LEU A 1 188 ? -6.752 6.218 9.165 1.00 75.88 188 LEU A O 1
ATOM 1459 N N . ARG A 1 189 ? -8.320 7.251 10.380 1.00 78.19 189 ARG A N 1
ATOM 1460 C CA . ARG A 1 189 ? -8.930 7.909 9.214 1.00 78.19 189 ARG A CA 1
ATOM 1461 C C . ARG A 1 189 ? -8.014 8.961 8.600 1.00 78.19 189 ARG A C 1
AT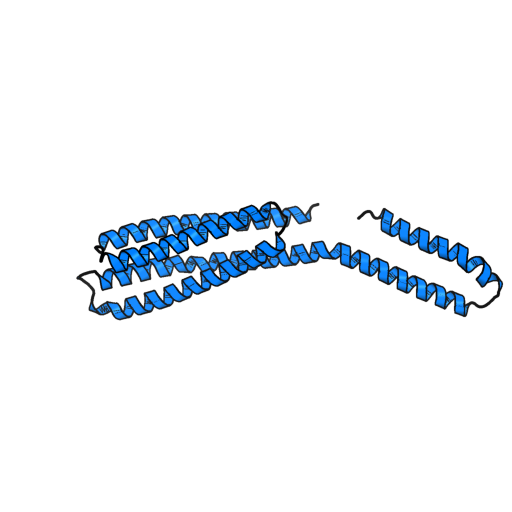OM 1463 O O . ARG A 1 189 ? -7.959 9.029 7.375 1.00 78.19 189 ARG A O 1
ATOM 1470 N N . GLY A 1 190 ? -7.326 9.750 9.428 1.00 80.44 190 GLY A N 1
ATOM 1471 C CA . GLY A 1 190 ? -6.297 10.688 8.969 1.00 80.44 190 GLY A CA 1
ATOM 1472 C C . GLY A 1 190 ? -5.188 9.953 8.221 1.00 80.44 190 GLY A C 1
ATOM 1473 O O . GLY A 1 190 ? -4.955 10.225 7.052 1.00 80.44 190 GLY A O 1
ATOM 1474 N N . ALA A 1 191 ? -4.640 8.905 8.834 1.00 79.00 191 ALA A N 1
ATOM 1475 C CA . ALA A 1 191 ? -3.596 8.070 8.244 1.00 79.00 191 ALA A CA 1
ATOM 1476 C C . ALA A 1 191 ? -3.978 7.491 6.876 1.00 79.00 191 ALA A C 1
ATOM 1478 O O . ALA A 1 191 ? -3.220 7.582 5.917 1.00 79.00 191 ALA A O 1
ATOM 1479 N N . LEU A 1 192 ? -5.175 6.904 6.765 1.00 80.94 192 LEU A N 1
ATOM 1480 C CA . LEU A 1 192 ? -5.659 6.343 5.503 1.00 80.94 192 LEU A CA 1
ATOM 1481 C C . LEU A 1 192 ? -5.839 7.416 4.431 1.00 80.94 192 LEU A C 1
ATOM 1483 O O . LEU A 1 192 ? -5.660 7.132 3.248 1.00 80.94 192 LEU A O 1
ATOM 1487 N N . LYS A 1 193 ? -6.223 8.633 4.820 1.00 85.12 193 LYS A N 1
ATOM 1488 C CA . LYS A 1 193 ? -6.312 9.758 3.893 1.00 85.12 193 LYS A CA 1
ATOM 1489 C C . LYS A 1 193 ? -4.916 10.138 3.392 1.00 85.12 193 LYS A C 1
ATOM 1491 O O . LYS A 1 193 ? -4.723 10.161 2.180 1.00 85.12 193 LYS A O 1
ATOM 1496 N N . ASP A 1 194 ? -3.962 10.318 4.300 1.00 83.44 194 ASP A N 1
ATOM 1497 C CA . ASP A 1 194 ? -2.581 10.694 3.978 1.00 83.44 194 ASP A CA 1
ATOM 1498 C C . ASP A 1 194 ? -1.904 9.644 3.077 1.00 83.44 194 ASP A C 1
ATOM 1500 O O . ASP A 1 194 ? -1.235 9.986 2.103 1.00 83.44 194 ASP A O 1
ATOM 1504 N N . ILE A 1 195 ? -2.145 8.351 3.336 1.00 82.62 195 ILE A N 1
ATOM 1505 C CA . ILE A 1 195 ? -1.655 7.247 2.495 1.00 82.62 195 ILE A CA 1
ATOM 1506 C C . ILE A 1 195 ? -2.223 7.335 1.077 1.00 82.62 195 ILE A C 1
ATOM 1508 O O . ILE A 1 195 ? -1.481 7.205 0.104 1.00 82.62 195 ILE A O 1
ATOM 1512 N N . ASN A 1 196 ? -3.532 7.561 0.941 1.00 84.19 196 ASN A N 1
ATOM 1513 C CA . ASN A 1 196 ? -4.163 7.665 -0.374 1.00 84.19 196 ASN A CA 1
ATOM 1514 C C . ASN A 1 196 ? -3.674 8.896 -1.151 1.00 84.19 196 ASN A C 1
ATOM 1516 O O . ASN A 1 196 ? -3.428 8.788 -2.352 1.00 84.19 196 ASN A O 1
ATOM 1520 N N . GLU A 1 197 ? -3.504 10.039 -0.482 1.00 86.25 197 GLU A N 1
ATOM 1521 C CA . GLU A 1 197 ? -2.958 11.258 -1.091 1.00 86.25 197 GLU A CA 1
ATOM 1522 C C . GLU A 1 197 ? -1.513 11.042 -1.559 1.00 86.25 197 GLU A C 1
ATOM 1524 O O . GLU A 1 197 ? -1.193 11.317 -2.714 1.00 86.25 197 GLU A O 1
ATOM 1529 N N . ALA A 1 198 ? -0.662 10.433 -0.733 1.00 82.25 198 ALA A N 1
ATOM 1530 C CA . ALA A 1 198 ? 0.718 10.145 -1.113 1.00 82.25 198 ALA A CA 1
ATOM 1531 C C . ALA A 1 198 ? 0.824 9.152 -2.285 1.00 82.25 198 ALA A C 1
ATOM 1533 O O . ALA A 1 198 ? 1.659 9.329 -3.174 1.00 82.25 198 ALA A O 1
ATOM 1534 N N . ILE A 1 199 ? -0.024 8.117 -2.328 1.00 83.81 199 ILE A N 1
ATOM 1535 C CA . ILE A 1 199 ? -0.076 7.181 -3.464 1.00 83.81 199 ILE A CA 1
ATOM 1536 C C . ILE A 1 199 ? -0.508 7.909 -4.744 1.00 83.81 199 ILE A C 1
ATOM 1538 O O . ILE A 1 199 ? 0.043 7.638 -5.815 1.00 83.81 199 ILE A O 1
ATOM 1542 N N . LEU A 1 200 ? -1.468 8.835 -4.650 1.00 85.12 200 LEU A N 1
ATOM 1543 C CA . LEU A 1 200 ? -1.902 9.654 -5.780 1.00 85.12 200 LEU A CA 1
ATOM 1544 C C . LEU A 1 200 ? -0.749 10.520 -6.307 1.00 85.12 200 LEU A C 1
ATOM 1546 O O . LEU A 1 200 ? -0.443 10.471 -7.497 1.00 85.12 200 LEU A O 1
ATOM 1550 N N . GLU A 1 201 ? -0.047 11.229 -5.424 1.00 83.88 201 GLU A N 1
ATOM 1551 C CA . GLU A 1 201 ? 1.113 12.044 -5.798 1.00 83.88 201 GLU A CA 1
ATOM 1552 C C . GLU A 1 201 ? 2.236 11.209 -6.430 1.00 83.88 201 GLU A C 1
ATOM 1554 O O . GLU A 1 201 ? 2.850 11.621 -7.417 1.00 83.88 201 GLU A O 1
ATOM 1559 N N . LEU A 1 202 ? 2.503 10.008 -5.900 1.00 81.50 202 LEU A N 1
ATOM 1560 C CA . LEU A 1 202 ? 3.492 9.089 -6.472 1.00 81.50 202 LEU A CA 1
ATOM 1561 C C . LEU A 1 202 ? 3.106 8.654 -7.891 1.00 81.50 202 LEU A C 1
ATOM 1563 O O . LEU A 1 202 ? 3.976 8.551 -8.759 1.00 81.50 202 LEU A O 1
ATOM 1567 N N . ARG A 1 203 ? 1.813 8.435 -8.156 1.00 82.56 203 ARG A N 1
ATOM 1568 C CA . ARG A 1 203 ? 1.305 8.129 -9.503 1.00 82.56 203 ARG A CA 1
ATOM 1569 C C . ARG A 1 203 ? 1.464 9.311 -10.451 1.00 82.56 203 ARG A C 1
ATOM 1571 O O . ARG A 1 203 ? 1.893 9.112 -11.587 1.00 82.56 203 ARG A O 1
ATOM 1578 N N . GLU A 1 204 ? 1.155 10.521 -9.998 1.00 82.81 204 GLU A N 1
ATOM 1579 C CA . GLU A 1 204 ? 1.318 11.742 -10.794 1.00 82.81 204 GLU A CA 1
ATOM 1580 C C . GLU A 1 204 ? 2.792 12.009 -11.125 1.00 82.81 204 GLU A C 1
ATOM 1582 O O . GLU A 1 204 ? 3.132 12.249 -12.289 1.00 82.81 204 GLU A O 1
ATOM 1587 N N . SER A 1 205 ? 3.690 11.862 -10.144 1.00 77.06 205 SER A N 1
ATOM 1588 C CA . SER A 1 205 ? 5.137 11.965 -10.364 1.00 77.06 205 SER A CA 1
ATOM 1589 C C . SER A 1 205 ? 5.622 10.913 -11.369 1.00 77.06 205 SER A C 1
ATOM 1591 O O . SER A 1 205 ? 6.262 11.251 -12.372 1.00 77.06 205 SER A O 1
ATOM 1593 N N . ALA A 1 206 ? 5.228 9.646 -11.195 1.00 72.00 206 ALA A N 1
ATOM 1594 C CA . ALA A 1 206 ? 5.582 8.567 -12.117 1.00 72.00 206 ALA A CA 1
ATOM 1595 C C . ALA A 1 206 ? 5.039 8.791 -13.543 1.00 72.00 206 ALA A C 1
ATOM 1597 O O . ALA A 1 206 ? 5.699 8.426 -14.520 1.00 72.00 206 ALA A O 1
ATOM 1598 N N . ALA A 1 207 ? 3.866 9.417 -13.686 1.00 70.06 207 ALA A N 1
ATOM 1599 C CA . ALA A 1 207 ? 3.293 9.779 -14.980 1.00 70.06 207 ALA A CA 1
ATOM 1600 C C . ALA A 1 207 ? 4.052 10.934 -15.654 1.00 70.06 207 ALA A C 1
ATOM 1602 O O . ALA A 1 207 ? 4.266 10.893 -16.866 1.00 70.06 207 ALA A O 1
ATOM 1603 N N . SER A 1 208 ? 4.517 11.927 -14.888 1.00 65.88 208 SER A N 1
ATOM 1604 C CA . SER A 1 208 ? 5.300 13.060 -15.408 1.00 65.88 208 SER A CA 1
ATOM 1605 C C . SER A 1 208 ? 6.659 12.637 -15.992 1.00 65.88 208 SER A C 1
ATOM 1607 O O . SER A 1 208 ? 7.151 13.239 -16.949 1.00 65.88 208 SER A O 1
ATOM 1609 N N . PHE A 1 209 ? 7.216 11.522 -15.507 1.00 56.12 209 PHE A N 1
ATOM 1610 C CA . PHE A 1 209 ? 8.432 10.899 -16.037 1.00 56.12 209 PHE A CA 1
ATOM 1611 C C . PHE A 1 209 ? 8.271 10.330 -17.462 1.00 56.12 209 PHE A C 1
ATOM 1613 O O . PHE A 1 209 ? 9.268 9.980 -18.089 1.00 56.12 209 PHE A O 1
ATOM 1620 N N . LYS A 1 210 ? 7.043 10.230 -18.000 1.00 51.81 210 LYS A N 1
ATOM 1621 C CA . LYS A 1 210 ? 6.790 9.834 -19.401 1.00 51.81 210 LYS A CA 1
ATOM 1622 C C . LYS A 1 210 ? 7.100 10.941 -20.421 1.00 51.81 210 LYS A C 1
ATOM 1624 O O . LYS A 1 210 ? 7.104 10.654 -21.614 1.00 51.81 210 LYS A O 1
ATOM 1629 N N . LEU A 1 211 ? 7.317 12.186 -19.981 1.00 37.94 211 LEU A N 1
ATOM 1630 C CA . LEU A 1 211 ? 7.421 13.372 -20.850 1.00 37.94 2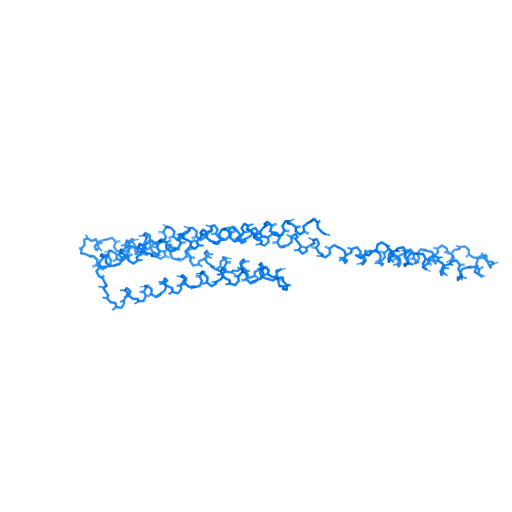11 LEU A CA 1
ATOM 1631 C C . LEU A 1 211 ? 8.843 13.959 -20.981 1.00 37.94 211 LEU A C 1
ATOM 1633 O O . LEU A 1 211 ? 9.003 15.003 -21.613 1.00 37.94 211 LEU A O 1
ATOM 1637 N N . ARG A 1 212 ? 9.871 13.313 -20.416 1.00 37.66 212 ARG A N 1
ATOM 1638 C CA . ARG A 1 212 ? 11.293 13.679 -20.580 1.00 37.66 212 ARG A CA 1
ATOM 1639 C C . ARG A 1 212 ? 12.091 12.522 -21.164 1.00 37.66 212 ARG A C 1
ATOM 1641 O O . ARG A 1 212 ? 13.009 12.810 -21.962 1.00 37.66 212 ARG A O 1
#